Protein AF-A0A967SRP6-F1 (afdb_monomer_lite)

Secondary structure (DSSP, 8-state):
---EE--HHHIIIIIHHHHHH-TTHHHHTTEEEEETTEEE-GGG--HHHHHTTSSEEEEPSSTT-TTTT-EE----SS---EE--S-GGGGGSS----SSS-EE-SSHHHHHHHHHHHH-SS-PPPHHHHHHSSS------SSPPP------SEEE-TTS-EEE---TT--THHHHHHHHHHH---PPPP------

Radius of gyration: 23.23 Å; chains: 1; bounding box: 59×62×47 Å

Foldseek 3Di:
DDKAFDDLCCCQPPVVVVCVVPVCVCVVLQKFKDAPNDTDHPVCDDNVCSVVVRITIIHWDDLSHQQHQDWADDDDPPPETEGEGNPLVLVPDPDNPPDPRYHYDNPVLVVVQVCCVVFPPDPDDHSVRSSPDPGDDDDDGPDDDDDDDDDDQWDQDPVRDIDGHDPPPCPCVVVVVVCCVPPNDDDDDDDDDDDD

Sequence (196 aa):
NPYWNVPESIATEEILPVARQDPTFLRRNNYEVVRNGRTVGPGALSARAIASGEVRIRQKPGAGNALGHVKFLFPNQYDIYLHDTPADHLFTQKNRAFSHGCIRVERPDDLARTLLAALSDRDPASYEELRGNEGEQWIPFDHKIPVYILYFTAWVDEDGTLRFHPDIYDRDRSLEGERQEKLGPVEPRPVTGATS

Structure (mmCIF, N/CA/C/O backbone):
data_AF-A0A967SRP6-F1
#
_entry.id   AF-A0A967SRP6-F1
#
loop_
_atom_site.group_PDB
_atom_site.id
_atom_site.type_symbol
_atom_site.label_atom_id
_atom_site.label_alt_id
_atom_site.label_comp_id
_atom_site.label_asym_id
_atom_site.label_entity_id
_atom_site.label_seq_id
_atom_site.pdbx_PDB_ins_code
_atom_site.Cartn_x
_atom_site.Cartn_y
_atom_site.Cartn_z
_atom_site.occupancy
_atom_site.B_iso_or_equiv
_atom_site.auth_seq_id
_atom_site.auth_comp_id
_atom_site.auth_asym_id
_atom_site.auth_atom_id
_atom_site.pdbx_PDB_model_num
ATOM 1 N N . ASN A 1 1 ? 8.547 -5.561 6.894 1.00 93.44 1 ASN A N 1
ATOM 2 C CA . ASN A 1 1 ? 9.247 -5.190 5.644 1.00 93.44 1 ASN A CA 1
ATOM 3 C C . ASN A 1 1 ? 8.537 -5.765 4.405 1.00 93.44 1 ASN A C 1
ATOM 5 O O . ASN A 1 1 ? 9.018 -6.743 3.845 1.00 93.44 1 ASN A O 1
ATOM 9 N N . PRO A 1 2 ? 7.372 -5.234 3.980 1.00 94.75 2 PRO A N 1
ATOM 10 C CA . PRO A 1 2 ? 6.549 -5.852 2.936 1.00 94.75 2 PRO A CA 1
ATOM 11 C C . PRO A 1 2 ? 7.093 -5.678 1.513 1.00 94.75 2 PRO A C 1
ATOM 13 O O . PRO A 1 2 ? 7.695 -4.659 1.171 1.00 94.75 2 PRO A O 1
ATOM 16 N N . TYR A 1 3 ? 6.779 -6.633 0.636 1.00 94.75 3 TYR A N 1
ATOM 17 C CA . TYR A 1 3 ? 6.735 -6.338 -0.796 1.00 94.75 3 TYR A CA 1
ATOM 18 C C . TYR A 1 3 ? 5.492 -5.502 -1.099 1.00 94.75 3 TYR A C 1
ATOM 20 O O . TYR A 1 3 ? 4.399 -5.792 -0.591 1.00 94.75 3 TYR A O 1
ATOM 28 N N . TRP A 1 4 ? 5.646 -4.521 -1.988 1.00 94.12 4 TRP A N 1
ATOM 29 C CA . TRP A 1 4 ? 4.515 -3.833 -2.598 1.00 94.12 4 TRP A CA 1
ATOM 30 C C . TRP A 1 4 ? 4.239 -4.427 -3.971 1.00 94.12 4 TRP A C 1
ATOM 32 O O . TRP A 1 4 ? 5.041 -4.266 -4.885 1.00 94.12 4 TRP A O 1
ATOM 42 N N . ASN A 1 5 ? 3.121 -5.131 -4.129 1.00 92.56 5 ASN A N 1
ATOM 43 C CA . ASN A 1 5 ? 2.645 -5.514 -5.454 1.00 92.56 5 ASN A CA 1
ATOM 44 C C . ASN A 1 5 ? 1.888 -4.316 -6.022 1.00 92.56 5 ASN A C 1
ATOM 46 O O . ASN A 1 5 ? 0.874 -3.921 -5.454 1.00 9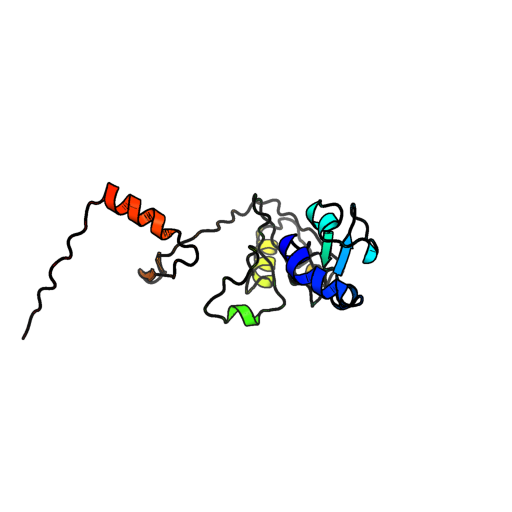2.56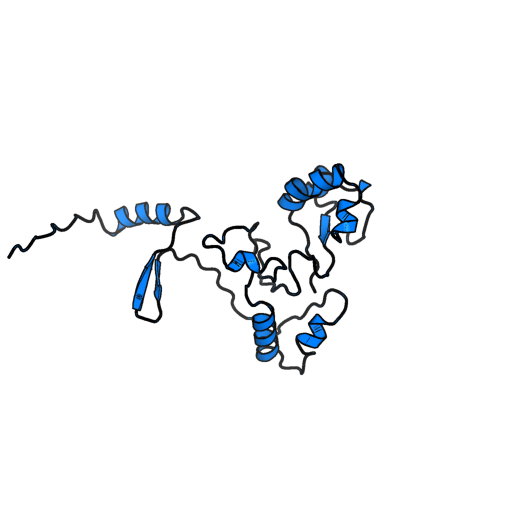 5 ASN A O 1
ATOM 50 N N . VAL A 1 6 ? 2.424 -3.709 -7.079 1.00 92.31 6 VAL A N 1
ATOM 51 C CA . VAL A 1 6 ? 1.879 -2.462 -7.616 1.00 92.31 6 VAL A CA 1
ATOM 52 C C . VAL A 1 6 ? 0.532 -2.765 -8.287 1.00 92.31 6 VAL A C 1
ATOM 54 O O . VAL A 1 6 ? 0.504 -3.642 -9.157 1.00 92.31 6 VAL A O 1
ATOM 57 N N . PRO A 1 7 ? -0.560 -2.069 -7.909 1.00 89.88 7 PRO A N 1
ATOM 58 C CA . PRO A 1 7 ? -1.845 -2.158 -8.596 1.00 89.88 7 PRO A CA 1
ATOM 59 C C . PRO A 1 7 ? -1.712 -1.923 -10.100 1.00 89.88 7 PRO A C 1
ATOM 61 O O . PRO A 1 7 ? -0.863 -1.142 -10.532 1.00 89.88 7 PRO A O 1
ATOM 64 N N . GLU A 1 8 ? -2.572 -2.568 -10.889 1.00 90.19 8 GLU A N 1
ATOM 65 C CA . GLU A 1 8 ? -2.548 -2.471 -12.352 1.00 90.19 8 GLU A CA 1
ATOM 66 C C . GLU A 1 8 ? -2.534 -1.018 -12.832 1.00 90.19 8 GLU A C 1
ATOM 68 O O . GLU A 1 8 ? -1.632 -0.653 -13.583 1.00 90.19 8 GLU A O 1
ATOM 73 N N . SER A 1 9 ? -3.461 -0.188 -12.340 1.00 88.75 9 SER A N 1
ATOM 74 C CA . SER A 1 9 ? -3.594 1.218 -12.740 1.00 88.75 9 SER A CA 1
ATOM 75 C C . SER A 1 9 ? -2.298 2.001 -12.533 1.00 88.75 9 SER A C 1
ATOM 77 O O . SER A 1 9 ? -1.783 2.595 -13.474 1.00 88.75 9 SER A O 1
ATOM 79 N N . ILE A 1 10 ? -1.691 1.914 -11.346 1.00 91.06 10 ILE A N 1
ATOM 80 C CA . ILE A 1 10 ? -0.406 2.567 -11.042 1.00 91.06 10 ILE A CA 1
ATOM 81 C C . ILE A 1 10 ? 0.707 2.010 -11.939 1.00 91.06 10 ILE A C 1
ATOM 83 O O . ILE A 1 10 ? 1.537 2.752 -12.474 1.00 91.06 10 ILE A O 1
ATOM 87 N N . ALA A 1 11 ? 0.740 0.690 -12.134 1.00 93.62 11 ALA A N 1
ATOM 88 C CA . ALA A 1 11 ? 1.742 0.057 -12.977 1.00 93.62 11 ALA A CA 1
ATOM 89 C C . ALA A 1 11 ? 1.648 0.547 -14.433 1.00 93.62 11 ALA A C 1
ATOM 91 O O . ALA A 1 11 ? 2.688 0.781 -15.054 1.00 93.62 11 ALA A O 1
ATOM 92 N N . THR A 1 12 ? 0.440 0.725 -14.973 1.00 92.75 12 THR A N 1
ATOM 93 C CA . THR A 1 12 ? 0.205 1.146 -16.362 1.00 92.75 12 THR A CA 1
ATOM 94 C C . THR A 1 12 ? 0.278 2.654 -16.577 1.00 92.75 12 THR A C 1
ATOM 96 O O . THR A 1 12 ? 0.796 3.075 -17.612 1.00 92.75 12 THR A O 1
ATOM 99 N N . GLU A 1 13 ? -0.225 3.453 -15.638 1.00 92.12 13 GLU A N 1
ATOM 100 C CA . GLU A 1 13 ? -0.413 4.903 -15.792 1.00 92.12 13 GLU A CA 1
ATOM 101 C C . GLU A 1 13 ? 0.771 5.711 -15.255 1.00 92.12 13 GLU A C 1
ATOM 103 O O . GLU A 1 13 ? 1.108 6.748 -15.821 1.00 92.12 13 GLU A O 1
ATOM 108 N N . GLU A 1 14 ? 1.456 5.216 -14.221 1.00 92.94 14 GLU A N 1
ATOM 109 C CA . GLU A 1 14 ? 2.549 5.948 -13.572 1.00 92.94 14 GLU A CA 1
ATOM 110 C C . GLU A 1 14 ? 3.915 5.310 -13.836 1.00 92.94 14 GLU A C 1
ATOM 112 O O . GLU A 1 14 ? 4.853 5.982 -14.268 1.00 92.94 14 GLU A O 1
ATOM 117 N N . ILE A 1 15 ? 4.056 3.999 -13.613 1.00 95.12 15 ILE A N 1
ATOM 118 C CA . ILE A 1 15 ? 5.375 3.348 -13.653 1.00 95.12 15 ILE A CA 1
ATOM 119 C C . ILE A 1 15 ? 5.819 3.025 -15.080 1.00 95.12 15 ILE A C 1
ATOM 121 O O . ILE A 1 15 ? 6.953 3.331 -15.461 1.00 95.12 15 ILE A O 1
ATOM 125 N N . LEU A 1 16 ? 4.963 2.381 -15.878 1.00 95.62 16 LEU A N 1
ATOM 126 C CA . LEU A 1 16 ? 5.307 1.944 -17.232 1.00 95.62 16 LEU A CA 1
ATOM 127 C C . LEU A 1 16 ? 5.763 3.101 -18.145 1.00 95.62 16 LEU A C 1
ATOM 129 O O . LEU A 1 16 ? 6.764 2.915 -18.847 1.00 95.62 16 LEU A O 1
ATOM 133 N N . PRO A 1 17 ? 5.109 4.282 -18.164 1.00 95.88 17 PRO A N 1
ATOM 134 C CA . PRO A 1 17 ? 5.552 5.395 -19.001 1.00 95.88 17 PRO A CA 1
ATOM 135 C C . PRO A 1 17 ? 6.959 5.877 -18.638 1.00 95.88 17 PRO A C 1
ATOM 137 O O . PRO A 1 17 ? 7.778 6.090 -19.532 1.00 95.88 17 PRO A O 1
ATOM 140 N N . VAL A 1 18 ? 7.271 5.971 -17.342 1.00 96.00 18 VAL A N 1
ATOM 141 C CA . VAL A 1 18 ? 8.592 6.407 -16.862 1.00 96.00 18 VAL A CA 1
ATOM 142 C C . VAL A 1 18 ? 9.654 5.343 -17.142 1.00 96.00 18 VAL A C 1
ATOM 144 O O . VAL A 1 18 ? 10.728 5.662 -17.646 1.00 96.00 18 VAL A O 1
ATOM 147 N N . ALA A 1 19 ? 9.347 4.066 -16.904 1.00 94.38 19 ALA A N 1
ATOM 148 C CA . ALA A 1 19 ? 10.266 2.956 -17.165 1.00 94.38 19 ALA A CA 1
ATOM 149 C C . ALA A 1 19 ? 10.623 2.798 -18.656 1.00 94.38 19 ALA A C 1
ATOM 151 O O . ALA A 1 19 ? 11.704 2.305 -18.980 1.00 94.38 19 ALA A O 1
ATOM 152 N N . ARG A 1 20 ? 9.739 3.223 -19.571 1.00 92.75 20 ARG A N 1
ATOM 153 C CA . ARG A 1 20 ? 10.022 3.268 -21.018 1.00 92.75 20 ARG A CA 1
ATOM 154 C C . ARG A 1 20 ? 11.001 4.375 -21.399 1.00 92.75 20 ARG A C 1
ATOM 156 O O . ARG A 1 20 ? 11.742 4.206 -22.361 1.00 92.75 20 ARG A O 1
ATOM 163 N N . GLN A 1 21 ? 10.981 5.492 -20.676 1.00 94.31 21 GLN A N 1
ATOM 164 C CA . GLN A 1 21 ? 11.864 6.633 -20.925 1.00 94.31 21 GLN A CA 1
ATOM 165 C C . GLN A 1 21 ? 13.233 6.446 -20.258 1.00 94.31 21 GLN A C 1
ATOM 167 O O . GLN A 1 21 ? 14.255 6.782 -20.850 1.00 94.31 21 GLN A O 1
ATOM 172 N N . ASP A 1 22 ? 13.261 5.873 -19.051 1.00 94.69 22 ASP A N 1
ATOM 173 C CA . ASP A 1 22 ? 14.476 5.588 -18.284 1.00 94.69 22 ASP A CA 1
ATOM 174 C C . ASP A 1 22 ? 14.551 4.090 -17.922 1.00 94.69 22 ASP A C 1
ATOM 176 O O . ASP A 1 22 ? 13.965 3.658 -16.922 1.00 94.69 22 ASP A O 1
ATOM 180 N N . PRO A 1 23 ? 15.339 3.285 -18.664 1.00 88.50 23 PRO A N 1
ATOM 181 C CA . PRO A 1 23 ? 15.530 1.861 -18.377 1.00 88.50 23 PRO A CA 1
ATOM 182 C C . PRO A 1 23 ? 16.137 1.569 -16.996 1.00 88.50 23 PRO A C 1
ATOM 184 O O . PRO A 1 23 ? 16.095 0.431 -16.521 1.00 88.50 23 PRO A O 1
ATOM 187 N N . THR A 1 24 ? 16.731 2.568 -16.335 1.00 94.38 24 THR A N 1
ATOM 188 C CA . THR A 1 24 ? 17.299 2.427 -14.989 1.00 94.38 24 THR A CA 1
ATOM 189 C C . THR A 1 24 ? 16.287 2.693 -13.879 1.00 94.38 24 THR A C 1
ATOM 191 O O . THR A 1 24 ? 16.556 2.321 -12.733 1.00 94.38 24 THR A O 1
ATOM 194 N N . PHE A 1 25 ? 15.120 3.268 -14.200 1.00 95.81 25 PHE A N 1
ATOM 195 C CA . PHE A 1 25 ? 14.100 3.687 -13.237 1.00 95.81 25 PHE A CA 1
ATOM 196 C C . PHE A 1 25 ? 13.695 2.560 -12.284 1.00 95.81 25 PHE A C 1
ATOM 198 O O . PHE A 1 25 ? 13.717 2.750 -11.068 1.00 95.81 25 PHE A O 1
ATOM 205 N N . LEU A 1 26 ? 13.373 1.377 -12.822 1.00 96.31 26 LEU A N 1
ATOM 206 C CA . LEU A 1 26 ? 12.938 0.240 -12.008 1.00 96.31 26 LEU A CA 1
ATOM 207 C C . LEU A 1 26 ? 14.021 -0.163 -11.005 1.00 96.31 26 LEU A C 1
ATOM 209 O O . LEU A 1 26 ? 13.750 -0.282 -9.815 1.00 96.31 26 LEU A O 1
ATOM 213 N N . ARG A 1 27 ? 15.272 -0.281 -11.465 1.00 95.25 27 ARG A N 1
ATOM 214 C CA . ARG A 1 27 ? 16.409 -0.642 -10.610 1.00 95.25 27 ARG A CA 1
ATOM 215 C C . ARG A 1 27 ? 16.659 0.413 -9.532 1.00 95.25 27 ARG A C 1
ATOM 217 O O . ARG A 1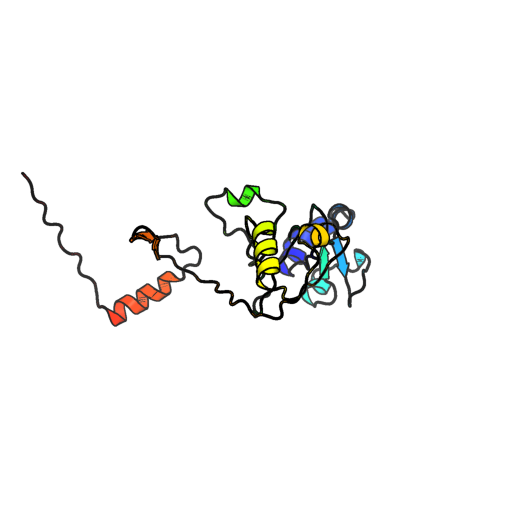 27 ? 16.818 0.052 -8.371 1.00 95.25 27 ARG A O 1
ATOM 224 N N . ARG A 1 28 ? 16.681 1.699 -9.903 1.00 95.44 28 ARG A N 1
ATOM 225 C CA . ARG A 1 28 ? 16.932 2.821 -8.980 1.00 95.44 28 ARG A CA 1
ATOM 226 C C . ARG A 1 28 ? 15.870 2.918 -7.882 1.00 95.44 28 ARG A C 1
ATOM 228 O O . ARG A 1 28 ? 16.204 3.280 -6.764 1.00 95.44 28 ARG A O 1
ATOM 235 N N . ASN A 1 29 ? 14.626 2.555 -8.191 1.00 95.31 29 ASN A N 1
ATOM 236 C CA . ASN A 1 29 ? 13.500 2.585 -7.252 1.00 95.31 29 ASN A CA 1
ATOM 237 C C . ASN A 1 29 ? 13.164 1.210 -6.647 1.00 95.31 29 ASN A C 1
ATOM 239 O O . ASN A 1 29 ? 12.115 1.041 -6.025 1.00 95.31 29 ASN A O 1
ATOM 243 N N . ASN A 1 30 ? 14.065 0.232 -6.795 1.00 95.94 30 ASN A N 1
ATOM 244 C CA . ASN A 1 30 ? 13.957 -1.091 -6.181 1.00 95.94 30 ASN A CA 1
ATOM 245 C C . ASN A 1 30 ? 12.741 -1.924 -6.647 1.00 95.94 30 ASN A C 1
ATOM 247 O O . ASN A 1 30 ? 12.225 -2.757 -5.896 1.00 95.94 30 ASN A O 1
ATOM 251 N N . TYR A 1 31 ? 12.289 -1.711 -7.885 1.00 97.31 31 TYR A N 1
ATOM 252 C CA . TYR A 1 31 ? 11.237 -2.488 -8.536 1.00 97.31 31 TYR A CA 1
ATOM 253 C C . TYR A 1 31 ? 11.786 -3.706 -9.283 1.00 97.31 31 TYR A C 1
ATOM 255 O O . TYR A 1 31 ? 12.865 -3.675 -9.879 1.00 97.31 31 TYR A O 1
ATOM 263 N N . GLU A 1 32 ? 10.977 -4.759 -9.323 1.00 96.69 32 GLU A N 1
ATOM 264 C CA . GLU A 1 32 ? 11.184 -5.966 -10.115 1.00 96.69 32 GLU A CA 1
ATOM 265 C C . GLU A 1 32 ? 9.957 -6.251 -10.983 1.00 96.69 32 GLU A C 1
ATOM 267 O O . GLU A 1 32 ? 8.819 -6.032 -10.561 1.00 96.69 32 GLU A O 1
ATOM 272 N N . VAL A 1 33 ? 10.192 -6.797 -12.177 1.00 97.06 33 VAL A N 1
ATOM 273 C CA . VAL A 1 33 ? 9.133 -7.371 -13.012 1.00 97.06 33 VAL A CA 1
ATOM 274 C C . VAL A 1 33 ? 9.054 -8.857 -12.702 1.00 97.06 33 VAL A C 1
ATOM 276 O O . VAL A 1 33 ? 10.069 -9.550 -12.725 1.00 97.06 33 VAL A O 1
ATOM 279 N N . VAL A 1 34 ? 7.860 -9.352 -12.401 1.00 97.00 34 VAL A N 1
ATOM 280 C CA . VAL A 1 34 ? 7.636 -10.735 -11.983 1.00 97.00 34 VAL A CA 1
ATOM 281 C C . VAL A 1 34 ? 6.646 -11.406 -12.923 1.00 97.00 34 VAL A C 1
ATOM 283 O O . VAL A 1 34 ? 5.580 -10.857 -13.189 1.00 97.00 34 VAL A O 1
ATOM 286 N N . ARG A 1 35 ? 6.980 -12.616 -13.373 1.00 96.62 35 ARG A N 1
ATOM 287 C CA . ARG A 1 35 ? 6.112 -13.523 -14.136 1.00 96.62 35 ARG A CA 1
ATOM 288 C C . ARG A 1 35 ? 6.084 -14.866 -13.417 1.00 96.62 35 ARG A C 1
ATOM 290 O O . ARG A 1 35 ? 7.143 -15.437 -13.162 1.00 96.62 35 ARG A O 1
ATOM 297 N N . ASN A 1 36 ? 4.900 -15.373 -13.073 1.00 92.44 36 ASN A N 1
ATOM 298 C CA . ASN A 1 36 ? 4.735 -16.663 -12.380 1.00 92.44 36 ASN A CA 1
ATOM 299 C C . ASN A 1 36 ? 5.647 -16.813 -11.140 1.00 92.44 36 ASN A C 1
ATOM 301 O O . ASN A 1 36 ? 6.299 -17.836 -10.942 1.00 92.44 36 ASN A O 1
ATOM 305 N N . GLY A 1 37 ? 5.762 -15.745 -10.343 1.00 90.00 37 GLY A N 1
ATOM 306 C CA . GLY A 1 37 ? 6.592 -15.708 -9.132 1.00 90.00 37 GLY A CA 1
ATOM 307 C C . GLY A 1 37 ? 8.102 -15.549 -9.360 1.00 90.00 37 GLY A C 1
ATOM 308 O O . GLY A 1 37 ? 8.837 -15.411 -8.386 1.00 90.00 37 GLY A O 1
ATOM 309 N N . ARG A 1 38 ? 8.579 -15.518 -10.611 1.00 95.00 38 ARG A N 1
ATOM 310 C CA . ARG A 1 38 ? 10.000 -15.352 -10.949 1.00 95.00 38 ARG A CA 1
ATOM 311 C C . ARG A 1 38 ? 10.288 -13.958 -11.483 1.00 95.00 38 ARG A C 1
ATOM 313 O O . ARG A 1 38 ? 9.525 -13.437 -12.295 1.00 95.00 38 ARG A O 1
ATOM 320 N N . THR A 1 39 ? 11.410 -13.383 -11.062 1.00 95.75 39 THR A N 1
ATOM 321 C CA . THR A 1 39 ? 11.897 -12.115 -11.609 1.00 95.75 39 THR A CA 1
ATOM 322 C C . THR A 1 39 ? 12.300 -12.302 -13.070 1.00 95.75 39 THR A C 1
ATOM 324 O O . THR A 1 39 ? 13.038 -13.226 -13.411 1.00 95.75 39 THR A O 1
ATOM 327 N N . VAL A 1 40 ? 11.806 -11.422 -13.935 1.00 95.38 40 VAL A N 1
ATOM 328 C CA . VAL A 1 40 ? 12.121 -11.365 -15.365 1.00 95.38 40 VAL A CA 1
ATOM 329 C C . VAL A 1 40 ? 12.705 -10.000 -15.719 1.00 95.38 40 VAL A C 1
ATOM 331 O O . VAL A 1 40 ? 12.592 -9.034 -14.963 1.00 95.38 40 VAL A O 1
ATOM 334 N N . GLY A 1 41 ? 13.361 -9.916 -16.876 1.00 91.56 41 GLY A N 1
ATOM 335 C CA . GLY A 1 41 ? 13.941 -8.663 -17.347 1.00 91.56 41 GLY A CA 1
ATOM 336 C C . GLY A 1 41 ? 12.875 -7.599 -1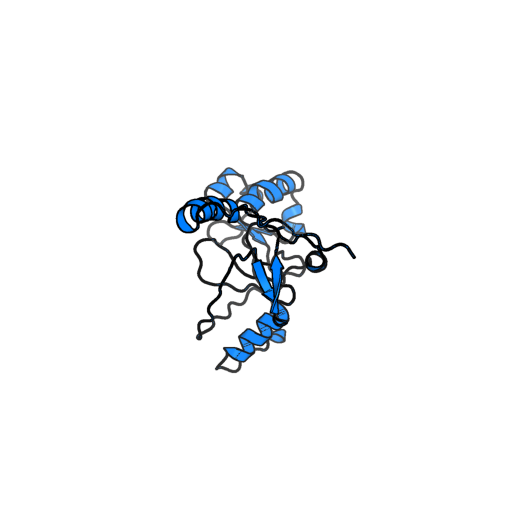7.667 1.00 91.56 41 GLY A C 1
ATOM 337 O O . GLY A 1 41 ? 11.763 -7.955 -18.069 1.00 91.56 41 GLY A O 1
ATOM 338 N N . PRO A 1 42 ? 13.216 -6.297 -17.594 1.00 88.31 42 PRO A N 1
ATOM 339 C CA . PRO A 1 42 ? 12.299 -5.202 -17.926 1.00 88.31 42 PRO A CA 1
ATOM 340 C C . PRO A 1 42 ? 11.698 -5.277 -19.336 1.00 88.31 42 PRO A C 1
ATOM 342 O O . PRO A 1 42 ? 10.603 -4.776 -19.554 1.00 88.31 42 PRO A O 1
ATOM 345 N N . GLY A 1 43 ? 12.369 -5.941 -20.286 1.00 89.75 43 GLY A N 1
ATOM 346 C CA . GLY A 1 43 ? 11.854 -6.143 -21.647 1.00 89.75 43 GLY A CA 1
ATOM 347 C C . GLY A 1 43 ? 10.568 -6.978 -21.729 1.00 89.75 43 GLY A C 1
ATOM 348 O O . GLY A 1 43 ? 9.891 -6.941 -22.750 1.00 89.75 43 GLY A O 1
ATOM 349 N N . ALA A 1 44 ? 10.198 -7.700 -20.666 1.00 90.88 44 ALA A N 1
ATOM 350 C CA . ALA A 1 44 ? 8.906 -8.383 -20.574 1.00 90.88 44 ALA A CA 1
ATOM 351 C C . ALA A 1 44 ? 7.733 -7.424 -20.282 1.00 90.88 44 ALA A C 1
ATOM 353 O O . ALA A 1 44 ? 6.572 -7.822 -20.376 1.00 90.88 44 ALA A O 1
ATOM 354 N N . LEU A 1 45 ? 8.019 -6.175 -19.899 1.00 92.81 45 LEU A N 1
ATOM 355 C CA . LEU A 1 45 ? 7.017 -5.219 -19.452 1.00 92.81 45 LEU A CA 1
ATOM 356 C C . LEU A 1 45 ? 6.284 -4.576 -20.640 1.00 92.81 45 LEU A C 1
ATOM 358 O O . LEU A 1 45 ? 6.872 -3.883 -21.469 1.00 92.81 45 LEU A O 1
ATOM 362 N N . SER A 1 46 ? 4.966 -4.750 -20.695 1.00 95.00 46 SER A N 1
ATOM 363 C CA . SER A 1 46 ? 4.087 -4.038 -21.627 1.00 95.00 46 SER A CA 1
ATOM 364 C C . SER A 1 46 ? 2.716 -3.819 -20.995 1.00 95.00 46 SER A C 1
ATOM 366 O O . SER A 1 46 ? 2.315 -4.595 -20.134 1.00 95.00 46 SER A O 1
ATOM 368 N N . ALA A 1 47 ? 1.975 -2.801 -21.449 1.00 94.31 47 ALA A N 1
ATOM 369 C CA . ALA A 1 47 ? 0.620 -2.536 -20.955 1.00 94.31 47 ALA A CA 1
ATOM 370 C C . ALA A 1 47 ? -0.287 -3.772 -21.088 1.00 94.31 47 ALA A C 1
ATOM 372 O O . ALA A 1 47 ? -0.984 -4.130 -20.150 1.00 94.31 47 ALA A O 1
ATOM 373 N N . ARG A 1 48 ? -0.192 -4.490 -22.218 1.00 96.25 48 ARG A N 1
ATOM 374 C CA . ARG A 1 48 ? -0.932 -5.738 -22.451 1.00 96.25 48 ARG A CA 1
ATOM 375 C C . ARG A 1 48 ? -0.543 -6.844 -21.468 1.00 96.25 48 ARG A C 1
ATOM 377 O O . ARG A 1 48 ? -1.417 -7.521 -20.941 1.00 96.25 48 ARG A O 1
ATOM 384 N N . ALA A 1 49 ? 0.754 -7.038 -21.234 1.00 96.31 49 ALA A N 1
ATOM 385 C CA . ALA A 1 49 ? 1.229 -8.076 -20.323 1.00 96.31 49 ALA A CA 1
ATOM 386 C C . ALA A 1 49 ? 0.809 -7.785 -18.871 1.00 96.31 49 ALA A C 1
ATOM 388 O O . ALA A 1 49 ? 0.452 -8.717 -18.157 1.00 96.31 49 ALA A O 1
ATOM 389 N N . ILE A 1 50 ? 0.794 -6.509 -18.462 1.00 95.38 50 ILE A N 1
ATOM 390 C CA . ILE A 1 50 ? 0.294 -6.085 -17.145 1.00 95.38 50 ILE A CA 1
ATOM 391 C C . ILE A 1 50 ? -1.218 -6.332 -17.046 1.00 95.38 50 ILE A C 1
ATOM 393 O O . ILE A 1 50 ? -1.646 -7.053 -16.152 1.00 95.38 50 ILE A O 1
ATOM 397 N N . ALA A 1 51 ? -2.006 -5.826 -18.001 1.00 93.38 51 ALA A N 1
ATOM 398 C CA . ALA A 1 51 ? -3.470 -5.938 -17.988 1.00 93.38 51 ALA A CA 1
ATOM 399 C C . ALA A 1 51 ? -3.982 -7.388 -18.066 1.00 93.38 51 ALA A C 1
ATOM 401 O O . ALA A 1 51 ? -5.056 -7.718 -17.581 1.00 93.38 51 ALA A O 1
ATOM 402 N N . SER A 1 52 ? -3.207 -8.288 -18.678 1.00 95.00 52 SER A N 1
ATOM 403 C CA . SER A 1 52 ? -3.529 -9.724 -18.708 1.00 95.00 52 SER A CA 1
ATOM 404 C C . SER A 1 52 ? -3.122 -10.490 -17.442 1.00 95.00 52 SER A C 1
ATOM 406 O O . SER A 1 52 ? -3.402 -11.683 -17.343 1.00 95.00 52 SER A O 1
ATOM 408 N N . GLY A 1 53 ? -2.413 -9.851 -16.505 1.00 93.12 53 GLY A N 1
ATOM 409 C CA . GLY A 1 53 ? -1.835 -10.498 -15.323 1.00 93.12 53 GLY A CA 1
ATOM 410 C C . GLY A 1 53 ? -0.612 -11.382 -15.605 1.00 93.12 53 GLY A C 1
ATOM 411 O O . GLY A 1 53 ? -0.080 -12.003 -14.684 1.00 93.12 53 GLY A O 1
ATOM 412 N N . GLU A 1 54 ? -0.131 -11.445 -16.852 1.00 96.12 54 GLU A N 1
ATOM 413 C CA . GLU A 1 54 ? 1.043 -12.236 -17.241 1.00 96.12 54 GLU A CA 1
ATOM 414 C C . GLU A 1 54 ? 2.314 -11.756 -16.526 1.00 96.12 54 GLU A C 1
ATOM 416 O O . GLU A 1 54 ? 3.164 -12.555 -16.120 1.00 96.12 54 GLU A O 1
ATOM 421 N N . VAL A 1 55 ? 2.451 -10.439 -16.372 1.00 96.81 55 VAL A N 1
ATOM 422 C CA . VAL A 1 55 ? 3.542 -9.818 -15.621 1.00 96.81 55 VAL A CA 1
ATOM 423 C C . VAL A 1 55 ? 2.986 -8.820 -14.623 1.00 96.81 55 VAL A C 1
ATOM 425 O O . VAL A 1 55 ? 1.977 -8.168 -14.866 1.00 96.81 55 VAL A O 1
ATOM 428 N N . ARG A 1 56 ? 3.694 -8.643 -13.514 1.00 95.75 56 ARG A N 1
ATOM 429 C CA . ARG A 1 56 ? 3.389 -7.615 -12.518 1.00 95.75 56 ARG A CA 1
ATOM 430 C C . ARG A 1 56 ? 4.653 -6.913 -12.065 1.00 95.75 56 ARG A C 1
ATOM 432 O O . ARG A 1 56 ? 5.731 -7.510 -12.053 1.00 95.75 56 ARG A O 1
ATOM 439 N N . ILE A 1 57 ? 4.510 -5.662 -11.653 1.00 96.62 57 ILE A N 1
ATOM 440 C CA . ILE A 1 57 ? 5.583 -4.908 -11.010 1.00 96.62 57 ILE A CA 1
ATOM 441 C C . ILE A 1 57 ? 5.445 -5.103 -9.501 1.00 96.62 57 ILE A C 1
ATOM 443 O O . ILE A 1 57 ? 4.346 -5.002 -8.952 1.00 96.62 57 ILE A O 1
ATOM 447 N N . ARG A 1 58 ? 6.550 -5.390 -8.813 1.00 95.69 58 ARG A N 1
ATOM 448 C CA . ARG A 1 58 ? 6.600 -5.309 -7.349 1.00 95.69 58 ARG A CA 1
ATOM 449 C C . ARG A 1 58 ? 7.774 -4.465 -6.891 1.00 95.69 58 ARG A C 1
ATOM 451 O O . ARG A 1 58 ? 8.850 -4.554 -7.477 1.00 95.69 58 ARG A O 1
ATOM 458 N N . GLN A 1 59 ? 7.592 -3.691 -5.834 1.00 96.19 59 GLN A N 1
ATOM 459 C CA . GLN A 1 59 ? 8.687 -3.044 -5.127 1.00 96.19 59 GLN A CA 1
ATOM 460 C C . GLN A 1 59 ? 9.195 -3.967 -4.025 1.00 96.19 59 GLN A C 1
ATOM 462 O O . GLN A 1 59 ? 8.405 -4.539 -3.264 1.00 96.19 59 GLN A O 1
ATOM 467 N N . LYS A 1 60 ? 10.514 -4.124 -3.942 1.00 95.88 60 LYS A N 1
ATOM 468 C CA . LYS A 1 60 ? 11.148 -4.885 -2.865 1.00 95.88 60 LYS A CA 1
ATOM 469 C C . LYS A 1 60 ? 11.104 -4.106 -1.543 1.00 95.88 60 LYS A C 1
ATOM 471 O O . LYS A 1 60 ? 11.028 -2.872 -1.568 1.00 95.88 60 LYS A O 1
ATOM 476 N N . PRO A 1 61 ? 11.201 -4.792 -0.393 1.00 95.19 61 PRO A N 1
ATOM 477 C CA . PRO A 1 61 ? 11.378 -4.123 0.891 1.00 95.19 61 PRO A CA 1
ATOM 478 C C . PRO A 1 61 ? 12.594 -3.182 0.892 1.00 95.19 61 PRO A C 1
ATOM 480 O O . PRO A 1 61 ? 13.608 -3.462 0.246 1.00 95.19 61 PRO A O 1
ATOM 483 N N . GLY A 1 62 ? 12.485 -2.059 1.603 1.00 91.62 62 GLY A N 1
ATOM 484 C CA . GLY A 1 62 ? 13.546 -1.058 1.746 1.00 91.62 62 GLY A CA 1
ATOM 485 C C . GLY A 1 62 ? 12.996 0.317 2.131 1.00 91.62 62 GLY A C 1
ATOM 486 O O . GLY A 1 62 ? 11.790 0.530 2.087 1.00 91.62 62 GLY A O 1
ATOM 487 N N . ALA A 1 63 ? 13.877 1.263 2.469 1.00 88.31 63 ALA A N 1
ATOM 488 C CA . ALA A 1 63 ? 13.489 2.591 2.968 1.00 88.31 63 ALA A CA 1
ATOM 489 C C . ALA A 1 63 ? 12.612 3.409 1.996 1.00 88.31 63 ALA A C 1
ATOM 491 O O . ALA A 1 63 ? 11.811 4.228 2.423 1.00 88.31 63 ALA A O 1
ATOM 492 N N . GLY A 1 64 ? 12.749 3.184 0.685 1.00 90.06 64 GLY A N 1
ATOM 493 C CA . GLY A 1 64 ? 11.926 3.834 -0.342 1.00 90.06 64 GLY A CA 1
ATOM 494 C C . GLY A 1 64 ? 10.649 3.073 -0.715 1.00 90.06 64 GLY A C 1
ATOM 495 O O . GLY A 1 64 ? 10.042 3.393 -1.737 1.00 90.06 64 GLY A O 1
ATOM 496 N N . ASN A 1 65 ? 10.281 2.023 0.024 1.00 93.50 65 ASN A N 1
ATOM 497 C CA . ASN A 1 65 ? 9.102 1.218 -0.284 1.00 93.50 65 ASN A CA 1
ATOM 498 C C . ASN A 1 65 ? 7.820 2.018 -0.022 1.00 93.50 65 ASN A C 1
ATOM 500 O O . ASN A 1 65 ? 7.660 2.578 1.058 1.00 93.50 65 ASN A O 1
ATOM 504 N N . ALA A 1 66 ? 6.888 2.051 -0.975 1.00 91.75 66 ALA A N 1
ATOM 505 C CA . ALA A 1 66 ? 5.652 2.829 -0.848 1.00 91.75 66 ALA A CA 1
ATOM 506 C C . ALA A 1 66 ? 4.713 2.353 0.280 1.00 91.75 66 ALA A C 1
ATOM 508 O O . ALA A 1 66 ? 3.830 3.104 0.692 1.00 91.75 66 ALA A O 1
ATOM 509 N N . LEU A 1 67 ? 4.897 1.123 0.771 1.00 92.50 67 LEU A N 1
ATOM 510 C CA . LEU A 1 67 ? 4.187 0.561 1.924 1.00 92.50 67 LEU A CA 1
ATOM 511 C C . LEU A 1 67 ? 4.958 0.707 3.243 1.00 92.50 67 LEU A C 1
ATOM 513 O O . LEU A 1 67 ? 4.555 0.113 4.242 1.00 92.50 67 LEU A O 1
ATOM 517 N N . GLY A 1 68 ? 6.087 1.421 3.239 1.00 93.12 68 GLY A N 1
ATOM 518 C CA . GLY A 1 68 ? 6.956 1.557 4.401 1.00 93.12 68 GLY A CA 1
ATOM 519 C C . GLY A 1 68 ? 7.439 0.204 4.936 1.00 93.12 68 GLY A C 1
ATOM 520 O O . GLY A 1 68 ? 7.785 -0.709 4.176 1.00 93.12 68 GLY A O 1
ATOM 521 N N . HIS A 1 69 ? 7.478 0.069 6.258 1.00 92.88 69 HIS A N 1
ATOM 522 C CA . HIS A 1 69 ? 8.007 -1.101 6.955 1.00 92.88 69 HIS A CA 1
ATOM 523 C C . HIS A 1 69 ? 6.950 -2.136 7.341 1.00 92.88 69 HIS A C 1
ATOM 525 O O . HIS A 1 69 ? 7.305 -3.298 7.562 1.00 92.88 69 HIS A O 1
ATOM 531 N N . VAL A 1 70 ? 5.664 -1.787 7.366 1.00 94.56 70 VAL A N 1
ATOM 532 C CA . VAL A 1 70 ? 4.594 -2.696 7.801 1.00 94.56 70 VAL A CA 1
ATOM 533 C C . VAL A 1 70 ? 3.307 -2.487 7.001 1.00 94.56 70 VAL A C 1
ATOM 535 O O . VAL A 1 70 ? 2.937 -1.370 6.651 1.00 94.56 70 VAL A O 1
ATOM 538 N N . LYS A 1 71 ? 2.611 -3.592 6.715 1.00 94.50 71 LYS A N 1
ATOM 539 C CA . LYS A 1 71 ? 1.248 -3.604 6.169 1.00 94.50 71 LYS A CA 1
ATOM 540 C C . LYS A 1 71 ? 0.377 -4.525 7.019 1.00 94.50 71 LYS A C 1
ATOM 542 O O . LYS A 1 71 ? 0.834 -5.594 7.420 1.00 94.50 71 LYS A O 1
ATOM 547 N N . PHE A 1 72 ? -0.868 -4.134 7.248 1.00 94.00 72 PHE A N 1
ATOM 548 C CA . PHE A 1 72 ? -1.871 -4.906 7.970 1.00 94.00 72 PHE A CA 1
ATOM 549 C C . PHE A 1 72 ? -2.920 -5.381 6.976 1.00 94.00 72 PHE A C 1
ATOM 551 O O . PHE A 1 72 ? -3.678 -4.594 6.401 1.00 94.00 72 PHE A O 1
ATOM 558 N N . LEU A 1 73 ? -2.921 -6.690 6.757 1.00 92.12 73 LEU A N 1
ATOM 559 C CA . LEU A 1 73 ? -3.847 -7.352 5.857 1.00 92.12 73 LEU A CA 1
ATOM 560 C C . LEU A 1 73 ? -5.091 -7.766 6.635 1.00 92.12 73 LEU A C 1
ATOM 562 O O . LEU A 1 73 ? -4.995 -8.318 7.729 1.00 92.12 73 LEU A O 1
ATOM 566 N N . PHE A 1 74 ? -6.253 -7.533 6.041 1.00 91.44 74 PHE A N 1
ATOM 567 C CA . PHE A 1 74 ? -7.532 -7.994 6.563 1.00 91.44 74 PHE A CA 1
ATOM 568 C C . PHE A 1 74 ? -8.397 -8.504 5.405 1.00 91.44 74 PHE A C 1
ATOM 570 O O . PHE A 1 74 ? -8.273 -7.997 4.287 1.00 91.44 74 PHE A O 1
ATOM 577 N N . PRO A 1 75 ? -9.267 -9.504 5.630 1.00 87.81 75 PRO A N 1
ATOM 578 C CA . PRO A 1 75 ? -10.117 -10.041 4.574 1.00 87.81 75 PRO A CA 1
ATOM 579 C C . PRO A 1 75 ? -11.020 -8.956 3.983 1.00 87.81 75 PRO A C 1
ATOM 581 O O . PRO A 1 75 ? -11.786 -8.320 4.704 1.00 87.81 75 PRO A O 1
ATOM 584 N N . ASN A 1 76 ? -10.941 -8.748 2.673 1.00 86.25 76 ASN A N 1
ATOM 585 C CA . ASN A 1 76 ? -11.847 -7.884 1.926 1.00 86.25 76 ASN A CA 1
ATOM 586 C C . ASN A 1 76 ? -11.820 -8.251 0.434 1.00 86.25 76 ASN A C 1
ATOM 588 O O . ASN A 1 76 ? -10.927 -8.960 -0.019 1.00 86.25 76 ASN A O 1
ATOM 592 N N . GLN A 1 77 ? -12.813 -7.776 -0.315 1.00 79.81 77 GLN A N 1
ATOM 593 C CA . GLN A 1 77 ? -12.959 -8.034 -1.755 1.00 79.81 77 GLN A CA 1
ATOM 594 C C . GLN A 1 77 ? -12.296 -6.965 -2.644 1.00 79.81 77 GLN A C 1
ATOM 596 O O . GLN A 1 77 ? -12.442 -7.015 -3.859 1.00 79.81 77 GLN A O 1
ATOM 601 N N . TYR A 1 78 ? -11.632 -5.971 -2.047 1.00 76.44 78 TYR A N 1
ATOM 602 C CA . TYR A 1 78 ? -11.222 -4.734 -2.718 1.00 76.44 78 TYR A CA 1
ATOM 603 C C . TYR A 1 78 ? -9.697 -4.535 -2.761 1.00 76.44 78 TYR A C 1
ATOM 605 O O . TYR A 1 78 ? -9.246 -3.437 -3.070 1.00 76.44 78 TYR A O 1
ATOM 613 N N . ASP A 1 79 ? -8.902 -5.560 -2.428 1.00 74.50 79 ASP A N 1
ATOM 614 C CA . ASP A 1 79 ? -7.436 -5.478 -2.294 1.00 74.50 79 ASP A CA 1
ATOM 615 C C . ASP A 1 79 ? -6.955 -4.303 -1.409 1.00 74.50 79 ASP A C 1
ATOM 617 O O . ASP A 1 79 ? -5.838 -3.804 -1.547 1.00 74.50 79 ASP A O 1
ATOM 621 N N . ILE A 1 80 ? -7.795 -3.866 -0.461 1.00 84.62 80 ILE A N 1
ATOM 622 C CA . ILE A 1 80 ? -7.493 -2.772 0.469 1.00 84.62 80 ILE A CA 1
ATOM 623 C C . ILE A 1 80 ? -6.710 -3.328 1.656 1.00 84.62 80 ILE A C 1
ATOM 625 O O . ILE A 1 80 ? -7.003 -4.401 2.180 1.00 84.62 80 ILE A O 1
ATOM 629 N N . TYR A 1 81 ? -5.731 -2.569 2.128 1.00 89.94 81 TYR A N 1
ATOM 630 C CA . TYR A 1 81 ? -5.008 -2.859 3.359 1.00 89.94 81 TYR A CA 1
ATOM 631 C C . TYR A 1 81 ? -4.591 -1.564 4.053 1.00 89.94 81 TYR A C 1
ATOM 633 O O . TYR A 1 81 ? -4.571 -0.485 3.447 1.00 89.94 81 TYR A O 1
ATOM 641 N N . LEU A 1 82 ? -4.261 -1.682 5.338 1.00 93.75 82 LEU A N 1
ATOM 642 C CA . LEU A 1 82 ? -3.649 -0.600 6.103 1.00 93.75 82 LEU A CA 1
ATOM 643 C C . LEU A 1 82 ? -2.131 -0.710 5.962 1.00 93.75 82 LEU A C 1
ATOM 645 O O . LEU A 1 82 ? -1.606 -1.824 5.952 1.00 93.75 82 LEU A O 1
ATOM 649 N N . HIS A 1 83 ? -1.404 0.395 5.856 1.00 94.31 83 HIS A N 1
ATOM 650 C CA . HIS A 1 83 ? 0.053 0.328 5.726 1.00 94.31 83 HIS A CA 1
ATOM 651 C C . HIS A 1 83 ? 0.780 1.585 6.204 1.00 94.31 83 HIS A C 1
ATOM 653 O O . HIS A 1 83 ? 0.189 2.656 6.339 1.00 94.31 83 HIS A O 1
ATOM 659 N N . ASP A 1 84 ? 2.077 1.419 6.441 1.00 93.19 84 ASP A N 1
ATOM 660 C CA . ASP A 1 84 ? 3.054 2.486 6.650 1.00 93.19 84 ASP A CA 1
ATOM 661 C C . ASP A 1 84 ? 3.361 3.237 5.338 1.00 93.19 84 ASP A C 1
ATOM 663 O O . ASP A 1 84 ? 3.008 2.797 4.243 1.00 93.19 84 ASP A O 1
ATOM 667 N N . THR A 1 85 ? 4.005 4.392 5.407 1.00 88.12 85 THR A N 1
ATOM 668 C CA . THR A 1 85 ? 4.390 5.196 4.250 1.00 88.12 85 THR A CA 1
ATOM 669 C C . THR A 1 85 ? 5.687 5.949 4.548 1.00 88.12 85 THR A C 1
ATOM 671 O O . THR A 1 85 ? 5.808 6.546 5.603 1.00 88.12 85 THR A O 1
ATOM 674 N N . PRO A 1 86 ? 6.641 6.049 3.609 1.00 83.62 86 PRO A N 1
ATOM 675 C CA . PRO A 1 86 ? 7.808 6.919 3.787 1.00 83.62 86 PRO A CA 1
ATOM 676 C C . PRO A 1 86 ? 7.451 8.417 3.683 1.00 83.62 86 PRO A C 1
ATOM 678 O O . PRO A 1 86 ? 8.303 9.288 3.843 1.00 83.62 86 PRO A O 1
ATOM 681 N N . ALA A 1 87 ? 6.198 8.737 3.347 1.00 80.19 87 ALA A N 1
ATOM 682 C CA . ALA A 1 87 ? 5.701 10.089 3.121 1.00 80.19 87 ALA A CA 1
ATOM 683 C C . ALA A 1 87 ? 4.899 10.634 4.320 1.00 80.19 87 ALA A C 1
ATOM 685 O O . ALA A 1 87 ? 3.771 11.098 4.145 1.00 80.19 87 ALA A O 1
ATOM 686 N N . ASP A 1 88 ? 5.480 10.609 5.522 1.00 74.00 88 ASP A N 1
ATOM 687 C CA . ASP A 1 88 ? 4.826 11.042 6.775 1.00 74.00 88 ASP A CA 1
ATOM 688 C C . ASP A 1 88 ? 4.282 12.476 6.722 1.00 74.00 88 ASP A C 1
ATOM 690 O O . ASP A 1 88 ? 3.229 12.792 7.273 1.00 74.00 88 ASP A O 1
ATOM 694 N N . HIS A 1 89 ? 4.956 13.357 5.978 1.00 72.81 89 HIS A N 1
ATOM 695 C CA . HIS A 1 89 ? 4.534 14.747 5.801 1.00 72.81 89 HIS A CA 1
ATOM 696 C C . HIS A 1 89 ? 3.105 14.888 5.235 1.00 72.81 89 HIS A C 1
ATOM 698 O O . HIS A 1 89 ? 2.466 15.920 5.454 1.00 72.81 89 HIS A O 1
ATOM 704 N N . LEU A 1 90 ? 2.571 13.870 4.547 1.00 74.12 90 LEU A N 1
ATOM 705 C CA . LEU A 1 90 ? 1.216 13.893 3.987 1.00 74.12 90 LEU A CA 1
ATOM 706 C C . LEU A 1 90 ? 0.117 13.857 5.063 1.00 74.12 90 LEU A C 1
ATOM 708 O O . LEU A 1 90 ? -0.994 14.316 4.796 1.00 74.12 90 LEU A O 1
ATOM 712 N N . PHE A 1 91 ? 0.404 13.396 6.286 1.00 75.31 91 PHE A N 1
ATOM 713 C CA . PHE A 1 91 ? -0.584 13.394 7.376 1.00 75.31 91 PHE A CA 1
ATOM 714 C C . PHE A 1 91 ? -0.931 14.801 7.877 1.00 75.31 91 PHE A C 1
ATOM 716 O O . PHE A 1 91 ? -2.039 15.031 8.369 1.00 75.31 91 PHE A O 1
ATOM 723 N N . THR A 1 92 ? -0.046 15.775 7.642 1.00 68.12 92 THR A N 1
ATOM 724 C CA . THR A 1 92 ? -0.274 17.185 7.993 1.00 68.12 92 THR A CA 1
ATOM 725 C C . THR A 1 92 ? -1.238 17.906 7.038 1.00 68.12 92 THR A C 1
ATOM 727 O O . THR A 1 92 ? -1.660 19.032 7.314 1.00 68.12 92 THR A O 1
ATOM 730 N N . GLN A 1 93 ? -1.624 17.280 5.919 1.00 65.56 93 GLN A N 1
ATOM 731 C CA . GLN A 1 93 ? -2.524 17.889 4.939 1.00 65.56 93 GLN A CA 1
ATOM 732 C C . GLN A 1 93 ? -3.992 17.834 5.390 1.00 65.56 93 GLN A C 1
ATOM 734 O O . GLN A 1 93 ? -4.456 16.847 5.958 1.00 65.56 93 GLN A O 1
ATOM 739 N N . LYS A 1 94 ? -4.746 18.911 5.111 1.00 56.81 94 LYS A N 1
ATOM 740 C CA . LYS A 1 94 ? -6.181 19.019 5.449 1.00 56.81 94 LYS A CA 1
ATOM 741 C C . LYS A 1 94 ? -7.060 18.071 4.628 1.00 56.81 94 LYS A C 1
ATOM 743 O O . LYS A 1 94 ? -8.057 17.577 5.140 1.00 56.81 94 LYS A O 1
ATOM 748 N N . ASN A 1 95 ? -6.698 17.831 3.369 1.00 60.06 95 ASN A N 1
ATOM 749 C CA . ASN A 1 95 ? -7.297 16.790 2.541 1.00 60.06 95 ASN A CA 1
ATOM 750 C C . ASN A 1 95 ? -6.330 15.604 2.512 1.00 60.06 95 ASN A C 1
ATOM 752 O O . ASN A 1 95 ? -5.139 15.805 2.309 1.00 60.06 95 ASN A O 1
ATOM 756 N N . ARG A 1 96 ? -6.821 14.389 2.757 1.00 65.94 96 ARG A N 1
ATOM 757 C CA . ARG A 1 96 ? -5.989 13.174 2.842 1.00 65.94 96 ARG A CA 1
ATOM 758 C C . ARG A 1 96 ? -6.454 12.061 1.904 1.00 65.94 96 ARG A C 1
ATOM 760 O O . ARG A 1 96 ? -5.917 10.958 1.956 1.00 65.94 96 ARG A O 1
ATOM 767 N N . ALA A 1 97 ? -7.398 12.350 1.007 1.00 62.44 97 ALA A N 1
ATOM 768 C CA . ALA A 1 97 ? -7.914 11.414 0.007 1.00 62.44 97 ALA A CA 1
ATOM 769 C C . ALA A 1 97 ? -6.955 11.238 -1.196 1.00 62.44 97 ALA A C 1
ATOM 771 O O . ALA A 1 97 ? -7.355 11.353 -2.348 1.00 62.44 97 ALA A O 1
ATOM 772 N N . PHE A 1 98 ? -5.668 10.987 -0.932 1.00 56.56 98 PHE A N 1
ATOM 773 C CA . PHE A 1 98 ? -4.602 10.889 -1.943 1.00 56.56 98 PHE A CA 1
ATOM 774 C C . PHE A 1 98 ? -4.090 9.456 -2.126 1.00 56.56 98 PHE A C 1
ATOM 776 O O . PHE A 1 98 ? -2.878 9.216 -2.189 1.00 56.56 98 PHE A O 1
ATOM 783 N N . SER A 1 99 ? -4.977 8.464 -2.130 1.00 60.50 99 SER A N 1
ATOM 784 C CA . SER A 1 99 ? -4.565 7.075 -2.320 1.00 60.50 99 SER A CA 1
ATOM 785 C C . SER A 1 99 ? -5.346 6.396 -3.429 1.00 60.50 99 SER A C 1
ATOM 787 O O . SER A 1 99 ? -6.515 6.673 -3.671 1.00 60.50 99 SER A O 1
ATOM 789 N N . HIS A 1 100 ? -4.686 5.429 -4.057 1.00 63.53 100 HIS A N 1
ATOM 790 C CA . HIS A 1 100 ? -5.284 4.473 -4.982 1.00 63.53 100 HIS A CA 1
ATOM 791 C C . HIS A 1 100 ? -6.139 3.415 -4.248 1.00 63.53 100 HIS A C 1
ATOM 793 O O . HIS A 1 100 ? -6.186 2.263 -4.661 1.00 63.53 100 HIS A O 1
ATOM 799 N N . GLY A 1 101 ? -6.761 3.777 -3.117 1.00 65.56 101 GLY A N 1
ATOM 800 C CA . GLY A 1 101 ? -7.670 2.922 -2.343 1.00 65.56 101 GLY A CA 1
ATOM 801 C C . GLY A 1 101 ? -7.099 2.297 -1.063 1.00 65.56 101 GLY A C 1
ATOM 802 O O . GLY A 1 101 ? -7.873 1.869 -0.215 1.00 65.56 101 GLY A O 1
ATOM 803 N N . CYS A 1 102 ? -5.777 2.277 -0.857 1.00 80.38 102 CYS A N 1
ATOM 804 C CA . CYS A 1 102 ? -5.179 1.784 0.396 1.00 80.38 102 CYS A CA 1
ATOM 805 C C . CYS A 1 102 ? -5.174 2.851 1.506 1.00 80.38 102 CYS A C 1
ATOM 807 O O . CYS A 1 102 ? -5.154 4.054 1.221 1.00 80.38 102 CYS A O 1
ATOM 809 N N . ILE A 1 103 ? -5.176 2.419 2.772 1.00 87.75 103 ILE A N 1
ATOM 810 C CA . ILE A 1 103 ? -5.282 3.309 3.938 1.00 87.75 103 ILE A CA 1
ATOM 811 C C . ILE A 1 103 ? -3.911 3.434 4.609 1.00 87.75 103 ILE A C 1
ATOM 813 O O . ILE A 1 103 ? -3.391 2.476 5.177 1.00 87.75 103 ILE A O 1
ATOM 817 N N . ARG A 1 104 ? -3.321 4.631 4.566 1.00 91.06 104 ARG A N 1
ATOM 818 C CA . ARG A 1 104 ? -2.065 4.920 5.271 1.00 91.06 104 ARG A CA 1
ATOM 819 C C . ARG A 1 104 ? -2.342 5.161 6.756 1.00 91.06 104 ARG A C 1
ATOM 821 O O . ARG A 1 104 ? -3.281 5.882 7.090 1.00 91.06 104 ARG A O 1
ATOM 828 N N . VAL A 1 105 ? -1.520 4.590 7.629 1.00 92.00 105 VAL A N 1
ATOM 829 C CA . VAL A 1 105 ? -1.598 4.756 9.088 1.00 92.00 105 VAL A CA 1
ATOM 830 C C . VAL A 1 105 ? -0.472 5.686 9.533 1.00 92.00 105 VAL A C 1
ATOM 832 O O . VAL A 1 105 ? 0.669 5.449 9.167 1.00 92.00 105 VAL A O 1
ATOM 835 N N . GLU A 1 106 ? -0.787 6.732 10.303 1.00 90.62 106 GLU A N 1
ATOM 836 C CA . GLU A 1 106 ? 0.196 7.740 10.755 1.00 90.62 106 GLU A CA 1
ATOM 837 C C . GLU A 1 106 ? 1.194 7.189 11.776 1.00 90.62 106 GLU A C 1
ATOM 839 O O . GLU A 1 106 ? 2.362 7.558 11.779 1.00 90.62 106 GLU A O 1
ATOM 844 N N . ARG A 1 107 ? 0.738 6.274 12.637 1.00 92.56 107 ARG A N 1
ATOM 845 C CA . ARG A 1 107 ? 1.561 5.613 13.658 1.00 92.56 107 ARG A CA 1
ATOM 846 C C . ARG A 1 107 ? 1.553 4.092 13.464 1.00 92.56 107 ARG A C 1
ATOM 848 O O . ARG A 1 107 ? 1.017 3.363 14.302 1.00 92.56 107 ARG A O 1
ATOM 855 N N . PRO A 1 108 ? 2.080 3.592 12.334 1.00 94.12 108 PRO A N 1
ATOM 856 C CA . PRO A 1 108 ? 1.970 2.184 11.975 1.00 94.12 108 PRO A CA 1
ATOM 857 C C . PRO A 1 108 ? 2.830 1.302 12.887 1.00 94.12 108 PRO A C 1
ATOM 859 O O . PRO A 1 108 ? 2.410 0.205 13.239 1.00 94.12 108 PRO A O 1
ATOM 862 N N . ASP A 1 109 ? 3.986 1.797 13.334 1.00 93.00 109 ASP A N 1
ATOM 863 C CA . ASP A 1 109 ? 4.859 1.098 14.283 1.00 93.00 109 ASP A CA 1
ATOM 864 C C . ASP A 1 109 ? 4.164 0.856 15.628 1.00 93.00 109 ASP A C 1
ATOM 866 O O . ASP A 1 109 ? 4.236 -0.239 16.182 1.00 93.00 109 ASP A O 1
ATOM 870 N N . ASP A 1 110 ? 3.455 1.863 16.145 1.00 93.88 110 ASP A N 1
ATOM 871 C CA . ASP A 1 110 ? 2.728 1.744 17.409 1.00 93.88 110 ASP A CA 1
ATOM 872 C C . ASP A 1 110 ? 1.564 0.767 17.286 1.00 93.88 110 ASP A C 1
ATOM 874 O O . ASP A 1 110 ? 1.397 -0.095 18.148 1.00 93.88 110 ASP A O 1
ATOM 878 N N . LEU A 1 111 ? 0.816 0.828 16.178 1.00 93.75 111 LEU A N 1
ATOM 879 C CA . LEU A 1 111 ? -0.221 -0.158 15.893 1.00 93.75 111 LEU A CA 1
ATOM 880 C C . LEU A 1 111 ? 0.370 -1.573 15.826 1.00 93.75 111 LEU A C 1
ATOM 882 O O . LEU A 1 111 ? -0.167 -2.484 16.450 1.00 93.75 111 LEU A O 1
ATOM 886 N N . ALA A 1 112 ? 1.495 -1.768 15.132 1.00 92.69 112 ALA A N 1
ATOM 887 C CA . ALA A 1 112 ? 2.160 -3.066 15.050 1.00 92.69 112 ALA A CA 1
ATOM 888 C C . ALA A 1 112 ? 2.587 -3.587 16.430 1.00 92.69 112 ALA A C 1
ATOM 890 O O . ALA A 1 112 ? 2.305 -4.742 16.751 1.00 92.69 112 ALA A O 1
ATOM 891 N N . ARG A 1 113 ? 3.188 -2.736 17.273 1.00 91.81 113 ARG A N 1
ATOM 892 C CA . ARG A 1 113 ? 3.535 -3.077 18.664 1.00 91.81 113 ARG A CA 1
ATOM 893 C C . ARG A 1 113 ? 2.305 -3.486 19.467 1.00 91.81 113 ARG A C 1
ATOM 895 O O . ARG A 1 113 ? 2.339 -4.515 20.135 1.00 91.81 113 ARG A O 1
ATOM 902 N N . THR A 1 114 ? 1.223 -2.709 19.397 1.00 90.88 114 THR A N 1
ATOM 903 C CA . THR A 1 114 ? -0.019 -2.996 20.129 1.00 90.88 114 THR A CA 1
ATOM 904 C C . THR A 1 114 ? -0.631 -4.323 19.693 1.00 90.88 114 THR A C 1
ATOM 906 O O . THR A 1 114 ? -1.002 -5.124 20.547 1.00 90.88 114 THR A O 1
ATOM 909 N N . LEU A 1 115 ? -0.701 -4.588 18.387 1.00 89.81 115 LEU A N 1
ATOM 910 C CA . LEU A 1 115 ? -1.240 -5.843 17.861 1.00 89.81 115 LEU A CA 1
ATOM 911 C C . LEU A 1 115 ? -0.378 -7.044 18.263 1.00 89.81 115 LEU A C 1
ATOM 913 O O . LEU A 1 115 ? -0.912 -8.046 18.730 1.00 89.81 115 LEU A O 1
ATOM 917 N N . LEU A 1 116 ? 0.948 -6.939 18.144 1.00 88.25 116 LEU A N 1
ATOM 918 C CA . LEU A 1 116 ? 1.863 -8.005 18.556 1.00 88.25 116 LEU A CA 1
ATOM 919 C C . LEU A 1 116 ? 1.749 -8.299 20.057 1.00 88.25 116 LEU A C 1
ATOM 921 O O . LEU A 1 116 ? 1.677 -9.466 20.431 1.00 88.25 116 LEU A O 1
ATOM 925 N N . ALA A 1 117 ? 1.671 -7.264 20.897 1.00 83.94 117 ALA A N 1
ATOM 926 C CA . ALA A 1 117 ? 1.527 -7.415 22.344 1.00 83.94 117 ALA A CA 1
ATOM 927 C C . ALA A 1 117 ? 0.172 -8.015 22.757 1.00 83.94 117 ALA A C 1
ATOM 929 O O . ALA A 1 117 ? 0.106 -8.763 23.726 1.00 83.94 117 ALA A O 1
ATOM 930 N N . ALA A 1 118 ? -0.907 -7.688 22.039 1.00 79.31 118 ALA A N 1
ATOM 931 C CA . ALA A 1 118 ? -2.257 -8.135 22.379 1.00 79.31 118 ALA A CA 1
ATOM 932 C C . ALA A 1 118 ? -2.592 -9.553 21.888 1.00 79.31 118 ALA A C 1
ATOM 934 O O . ALA A 1 118 ? -3.531 -10.156 22.402 1.00 79.31 118 ALA A O 1
ATOM 935 N N . LEU A 1 119 ? -1.888 -10.064 20.872 1.00 72.12 119 LEU A N 1
ATOM 936 C CA . LEU A 1 119 ? -2.306 -11.268 20.134 1.00 72.12 119 LEU A CA 1
ATOM 937 C C . LEU A 1 119 ? -1.279 -12.395 20.152 1.00 72.12 119 LEU A C 1
ATOM 939 O O . LEU A 1 119 ? -1.557 -13.475 19.631 1.00 72.12 119 LEU A O 1
ATOM 943 N N . SER A 1 120 ? -0.096 -12.153 20.707 1.00 63.47 120 SER A N 1
ATOM 944 C CA . SER A 1 120 ? 0.942 -13.172 20.765 1.00 63.47 120 SER A CA 1
ATOM 945 C C . SER A 1 120 ? 0.879 -13.896 22.104 1.00 63.47 120 SER A C 1
ATOM 947 O O . SER A 1 120 ? 1.539 -13.520 23.065 1.00 63.47 120 SER A O 1
ATOM 949 N N . ASP A 1 121 ? 0.098 -14.978 22.145 1.00 63.59 121 ASP A N 1
ATOM 950 C CA . ASP A 1 121 ? 0.102 -15.944 23.259 1.00 63.59 121 ASP A CA 1
ATOM 951 C C . ASP A 1 121 ? 1.452 -16.686 23.378 1.00 63.59 121 ASP A C 1
ATOM 953 O O . ASP A 1 121 ? 1.741 -17.360 24.367 1.00 63.59 121 ASP A O 1
ATOM 957 N N . ARG A 1 122 ? 2.287 -16.585 22.338 1.00 55.91 122 ARG A N 1
ATOM 958 C CA . ARG A 1 122 ? 3.655 -17.098 22.260 1.00 55.91 122 ARG A CA 1
ATOM 959 C C . ARG A 1 122 ? 4.585 -15.906 22.287 1.00 55.91 122 ARG A C 1
ATOM 961 O O . ARG A 1 122 ? 4.366 -15.046 21.454 1.00 55.91 122 ARG A O 1
ATOM 968 N N . ASP A 1 123 ? 5.593 -15.901 23.154 1.00 59.12 123 ASP A N 1
ATOM 969 C CA . ASP A 1 123 ? 6.709 -14.939 23.189 1.00 59.12 123 ASP A CA 1
ATOM 970 C C . ASP A 1 123 ? 7.271 -14.683 21.771 1.00 59.12 123 ASP A C 1
ATOM 972 O O . ASP A 1 123 ? 8.084 -15.475 21.280 1.00 59.12 123 ASP A O 1
ATOM 976 N N . PRO A 1 124 ? 6.764 -13.677 21.032 1.00 65.94 124 PRO A N 1
ATOM 977 C CA . PRO A 1 124 ? 7.161 -13.461 19.654 1.00 65.94 124 PRO A CA 1
ATOM 978 C C . PRO A 1 124 ? 8.420 -12.587 19.657 1.00 65.94 124 PRO A C 1
ATOM 980 O O . PRO A 1 124 ? 8.630 -11.781 20.565 1.00 65.94 124 PRO A O 1
ATOM 983 N N . ALA A 1 125 ? 9.223 -12.674 18.597 1.00 74.12 125 ALA A N 1
ATOM 984 C CA . ALA A 1 125 ? 10.223 -11.647 18.323 1.00 74.12 125 ALA A CA 1
ATOM 985 C C . ALA A 1 125 ? 9.588 -10.250 18.468 1.00 74.12 125 ALA A C 1
ATOM 987 O O . ALA A 1 125 ? 8.461 -10.022 18.004 1.00 74.12 125 ALA A O 1
ATOM 988 N N . SER A 1 126 ? 10.286 -9.321 19.127 1.00 86.31 126 SER A N 1
ATOM 989 C CA . SER A 1 126 ? 9.761 -7.967 19.319 1.00 86.31 126 SER A CA 1
ATOM 990 C C . SER A 1 126 ? 9.535 -7.281 17.969 1.00 86.31 126 SER A C 1
ATOM 992 O O . SER A 1 126 ? 10.123 -7.656 16.950 1.00 86.31 126 SER A O 1
ATOM 994 N N . TYR A 1 127 ? 8.707 -6.232 17.943 1.00 89.50 127 TYR A N 1
ATOM 995 C CA . TYR A 1 127 ? 8.528 -5.450 16.717 1.00 89.50 127 TYR A CA 1
ATOM 996 C C . TYR A 1 127 ? 9.871 -4.944 16.164 1.00 89.50 127 TYR A C 1
ATOM 998 O O . TYR A 1 127 ? 10.085 -4.947 14.953 1.00 89.50 127 TYR A O 1
ATOM 1006 N N . GLU A 1 128 ? 10.799 -4.562 17.042 1.00 90.94 128 GLU A N 1
ATOM 1007 C CA . GLU A 1 128 ? 12.127 -4.067 16.669 1.00 90.94 128 GLU A CA 1
ATOM 1008 C C . GLU A 1 128 ? 12.959 -5.149 15.985 1.00 90.94 128 GLU A C 1
ATOM 1010 O O . GLU A 1 128 ? 13.614 -4.875 14.979 1.00 90.94 128 GLU A O 1
ATOM 1015 N N . GLU A 1 129 ? 12.912 -6.373 16.506 1.00 90.44 129 GLU A N 1
ATOM 1016 C CA . GLU A 1 129 ? 13.607 -7.518 15.927 1.00 90.44 129 GLU A CA 1
ATOM 1017 C C . GLU A 1 129 ? 13.037 -7.854 14.544 1.00 90.44 129 GLU A C 1
ATOM 1019 O O . GLU A 1 129 ? 13.779 -7.937 13.564 1.00 90.44 129 GLU A O 1
ATOM 1024 N N . LEU A 1 130 ? 11.708 -7.946 14.430 1.00 90.50 130 LEU A N 1
ATOM 1025 C CA . LEU A 1 130 ? 11.022 -8.185 13.157 1.00 90.50 130 LEU A CA 1
ATOM 1026 C C . LEU A 1 130 ? 11.314 -7.085 12.128 1.00 90.50 130 LEU A C 1
ATOM 1028 O O . LEU A 1 130 ? 11.506 -7.357 10.942 1.00 90.50 130 LEU A O 1
ATOM 1032 N N . ARG A 1 131 ? 11.370 -5.826 12.567 1.00 89.69 131 ARG A N 1
ATOM 1033 C CA . ARG A 1 131 ? 11.703 -4.692 11.699 1.00 89.69 131 ARG A CA 1
ATOM 1034 C C . ARG A 1 131 ? 13.158 -4.732 11.237 1.00 89.69 131 ARG A C 1
ATOM 1036 O O . ARG A 1 131 ? 13.428 -4.335 10.102 1.00 89.69 131 ARG A O 1
ATOM 1043 N N . GLY A 1 132 ? 14.068 -5.190 12.096 1.00 90.31 132 GLY A N 1
ATOM 1044 C CA . GLY A 1 132 ? 15.499 -5.308 11.813 1.00 90.31 132 GLY A CA 1
ATOM 1045 C C . GLY A 1 132 ? 15.859 -6.445 10.855 1.00 90.31 132 GLY A C 1
ATOM 1046 O O . GLY A 1 132 ? 16.908 -6.384 10.215 1.00 90.31 132 GLY A O 1
ATOM 1047 N N . ASN A 1 133 ? 14.996 -7.454 10.715 1.00 89.50 133 ASN A N 1
ATOM 1048 C CA . ASN A 1 133 ? 15.227 -8.578 9.813 1.00 89.50 133 ASN A CA 1
ATOM 1049 C C . ASN A 1 133 ? 15.175 -8.178 8.333 1.00 89.50 133 ASN A C 1
ATOM 1051 O O . ASN A 1 133 ? 14.346 -7.375 7.889 1.00 89.50 133 ASN A O 1
ATOM 1055 N N . GLU A 1 134 ? 16.024 -8.822 7.534 1.00 86.38 134 GLU A N 1
ATOM 1056 C CA . GLU A 1 134 ? 15.972 -8.698 6.083 1.00 86.38 134 GLU A CA 1
ATOM 1057 C C . GLU A 1 134 ? 14.805 -9.503 5.493 1.00 86.38 134 GLU A C 1
ATOM 1059 O O . GLU A 1 134 ? 14.548 -10.648 5.862 1.00 86.38 134 GLU A O 1
ATOM 1064 N N . GLY A 1 135 ? 14.129 -8.915 4.505 1.00 86.31 135 GLY A N 1
ATOM 1065 C CA . GLY A 1 135 ? 13.061 -9.581 3.760 1.00 86.31 135 GLY A CA 1
ATOM 1066 C C . GLY A 1 135 ? 11.669 -9.474 4.389 1.00 86.31 135 GLY A C 1
ATOM 1067 O O . GLY A 1 135 ? 11.466 -8.911 5.461 1.00 86.31 135 GLY A O 1
ATOM 1068 N N . GLU A 1 136 ? 10.669 -9.964 3.653 1.00 92.81 136 GLU A N 1
ATOM 1069 C CA . GLU A 1 136 ? 9.272 -9.939 4.094 1.00 92.81 136 GLU A CA 1
ATOM 1070 C C . GLU A 1 136 ? 8.997 -11.081 5.075 1.00 92.81 136 GLU A C 1
ATOM 1072 O O . GLU A 1 136 ? 9.236 -12.246 4.765 1.00 92.81 136 GLU A O 1
ATOM 1077 N N . GLN A 1 137 ? 8.445 -10.735 6.238 1.00 92.00 137 GLN A N 1
ATOM 1078 C CA . GLN A 1 137 ? 7.966 -11.683 7.239 1.00 92.00 137 GLN A CA 1
ATOM 1079 C C . GLN A 1 137 ? 6.444 -11.595 7.335 1.00 92.00 137 GLN A C 1
ATOM 1081 O O . GLN A 1 137 ? 5.876 -10.501 7.345 1.00 92.00 137 GLN A O 1
ATOM 1086 N N . TRP A 1 138 ? 5.798 -12.756 7.403 1.00 91.38 138 TRP A N 1
ATOM 1087 C CA . TRP A 1 138 ? 4.354 -12.885 7.553 1.00 91.38 138 TRP A CA 1
ATOM 1088 C C . TRP A 1 138 ? 4.044 -13.347 8.970 1.00 91.38 138 TRP A C 1
ATOM 1090 O O . TRP A 1 138 ? 4.428 -14.450 9.352 1.00 91.38 138 TRP A O 1
ATOM 1100 N N . ILE A 1 139 ? 3.358 -12.495 9.732 1.00 89.19 139 ILE A N 1
ATOM 1101 C CA . ILE A 1 139 ? 2.974 -12.770 11.117 1.00 89.19 139 ILE A CA 1
ATOM 1102 C C . ILE A 1 139 ? 1.457 -12.981 11.155 1.00 89.19 139 ILE A C 1
ATOM 1104 O O . ILE A 1 139 ? 0.711 -12.001 11.086 1.00 89.19 139 ILE A O 1
ATOM 1108 N N . PRO A 1 140 ? 0.973 -14.235 11.170 1.00 87.19 140 PRO A N 1
ATOM 1109 C CA . PRO A 1 140 ? -0.447 -14.504 11.331 1.00 87.19 140 PRO A CA 1
ATOM 1110 C C . PRO A 1 140 ? -0.872 -14.250 12.780 1.00 87.19 140 PRO A C 1
ATOM 1112 O O . PRO A 1 140 ? -0.119 -14.527 13.711 1.00 87.19 140 PRO A O 1
ATOM 1115 N N . PHE A 1 141 ? -2.097 -13.763 12.963 1.00 83.38 141 PHE A N 1
ATOM 1116 C CA . PHE A 1 141 ? -2.731 -13.678 14.275 1.00 83.38 141 PHE A CA 1
ATOM 1117 C C . PHE A 1 141 ? -3.752 -14.804 14.422 1.00 83.38 141 PHE A C 1
ATOM 1119 O O . PHE A 1 141 ? -4.622 -14.967 13.563 1.00 83.38 141 PHE A O 1
ATOM 1126 N N . ASP A 1 142 ? -3.651 -15.560 15.515 1.00 80.25 142 ASP A N 1
ATOM 1127 C CA . ASP A 1 142 ? -4.609 -16.622 15.846 1.00 80.25 142 ASP A CA 1
ATOM 1128 C C . ASP A 1 142 ? -5.969 -16.024 16.243 1.00 80.25 142 ASP A C 1
ATOM 1130 O O . ASP A 1 142 ? -7.036 -16.538 15.891 1.00 80.25 142 ASP A O 1
ATOM 1134 N N . HIS A 1 143 ? -5.927 -14.876 16.921 1.00 82.94 143 HIS A N 1
ATOM 1135 C CA . HIS A 1 143 ? -7.101 -14.114 17.327 1.00 82.94 143 HIS A CA 1
ATOM 1136 C C . HIS A 1 143 ? -7.515 -13.127 16.236 1.00 82.94 143 HIS A C 1
ATOM 1138 O O . HIS A 1 143 ? -6.719 -12.326 15.741 1.00 82.94 143 HIS A O 1
ATOM 1144 N N . LYS A 1 144 ? -8.797 -13.161 15.863 1.00 85.50 144 LYS A N 1
ATOM 1145 C CA . LYS A 1 144 ? -9.352 -12.279 14.830 1.00 85.50 144 LYS A CA 1
ATOM 1146 C C . LYS A 1 144 ? -9.682 -10.911 15.413 1.00 85.50 144 LYS A C 1
ATOM 1148 O O . LYS A 1 144 ? -10.503 -10.810 16.320 1.00 85.50 144 LYS A O 1
ATOM 1153 N N . ILE A 1 145 ? -9.127 -9.862 14.814 1.00 87.44 145 ILE A N 1
ATOM 1154 C CA . ILE A 1 145 ? -9.491 -8.478 15.120 1.00 87.44 145 ILE A CA 1
ATOM 1155 C C . ILE A 1 145 ? -10.467 -7.971 14.060 1.00 87.44 145 ILE A C 1
ATOM 1157 O O . ILE A 1 145 ? -10.132 -7.990 12.872 1.00 87.44 145 ILE A O 1
ATOM 1161 N N . PRO A 1 146 ? -11.670 -7.519 14.450 1.00 90.62 146 PRO A N 1
ATOM 1162 C CA . PRO A 1 146 ? -12.594 -6.918 13.506 1.00 90.62 146 PRO A CA 1
ATOM 1163 C C . PRO A 1 146 ? -12.067 -5.554 13.040 1.00 90.62 146 PRO A C 1
ATOM 1165 O O . PRO A 1 146 ? -11.665 -4.720 13.848 1.00 90.62 146 PRO A O 1
ATOM 1168 N N . VAL A 1 147 ? -12.105 -5.321 11.728 1.00 91.00 147 VAL A N 1
ATOM 1169 C CA . VAL A 1 147 ? -11.746 -4.043 11.103 1.00 91.00 147 VAL A CA 1
ATOM 1170 C C . VAL A 1 147 ? -13.003 -3.455 10.471 1.00 91.00 147 VAL A C 1
ATOM 1172 O O . VAL A 1 147 ? -13.606 -4.080 9.599 1.00 91.00 147 VAL A O 1
ATOM 1175 N N . TYR A 1 148 ? -13.390 -2.254 10.900 1.00 90.50 148 TYR A N 1
ATOM 1176 C CA . TYR A 1 148 ? -14.530 -1.520 10.351 1.00 90.50 148 TYR A CA 1
ATOM 1177 C C . TYR A 1 148 ? -14.034 -0.279 9.611 1.00 90.50 148 TYR A C 1
ATOM 1179 O O . TYR A 1 148 ? -13.382 0.579 10.200 1.00 90.50 148 TYR A O 1
ATOM 1187 N N . ILE A 1 149 ? -14.362 -0.178 8.323 1.00 88.44 149 ILE A N 1
ATOM 1188 C CA . ILE A 1 149 ? -14.125 1.022 7.514 1.00 88.44 149 ILE A CA 1
ATOM 1189 C C . ILE A 1 149 ? -15.484 1.676 7.306 1.00 88.44 149 ILE A C 1
ATOM 1191 O O . ILE A 1 149 ? -16.306 1.187 6.530 1.00 88.44 149 ILE A O 1
ATOM 1195 N N . LEU A 1 150 ? -15.732 2.746 8.054 1.00 88.75 150 LEU A N 1
ATOM 1196 C CA . LEU A 1 150 ? -17.010 3.448 8.079 1.00 88.75 150 LEU A CA 1
ATOM 1197 C C . LEU A 1 150 ? -16.858 4.824 7.437 1.00 88.75 150 LEU A C 1
ATOM 1199 O O . LEU A 1 150 ? -15.792 5.436 7.494 1.00 88.75 150 LEU A O 1
ATOM 1203 N N . TYR A 1 151 ? -17.934 5.298 6.819 1.00 88.31 151 TYR A N 1
ATOM 1204 C CA . TYR A 1 151 ? -17.998 6.611 6.195 1.00 88.31 151 TYR A CA 1
ATOM 1205 C C . TYR A 1 151 ? -19.102 7.418 6.868 1.00 88.31 151 TYR A C 1
ATOM 1207 O O . TYR A 1 151 ? -20.281 7.147 6.654 1.00 88.31 151 TYR A O 1
ATOM 1215 N N . PHE A 1 152 ? -18.703 8.374 7.703 1.00 89.12 152 PHE A N 1
ATOM 1216 C CA . PHE A 1 152 ? -19.612 9.283 8.387 1.00 89.12 152 PHE A CA 1
ATOM 1217 C C . PHE A 1 152 ? -19.266 10.722 8.016 1.00 89.12 152 PHE A C 1
ATOM 1219 O O . PHE A 1 152 ? -18.140 11.172 8.224 1.00 89.12 152 PHE A O 1
ATOM 1226 N N . THR A 1 153 ? -20.246 11.445 7.484 1.00 90.12 153 THR A N 1
ATOM 1227 C CA . THR A 1 153 ? -20.172 12.888 7.206 1.00 90.12 153 THR A CA 1
ATOM 1228 C C . THR A 1 153 ? -20.705 13.726 8.367 1.00 90.12 153 THR A C 1
ATOM 1230 O O . THR A 1 153 ? -20.552 14.945 8.370 1.00 90.12 153 THR A O 1
ATOM 1233 N N . ALA A 1 154 ? -21.262 13.082 9.397 1.00 91.06 154 ALA A N 1
ATOM 1234 C CA . ALA A 1 154 ? -21.620 13.689 10.671 1.00 91.06 154 ALA A CA 1
ATOM 1235 C C . ALA A 1 154 ? -21.248 12.757 11.836 1.00 91.06 154 ALA A C 1
ATOM 1237 O O . ALA A 1 154 ? -21.534 11.560 11.785 1.00 91.06 154 ALA A O 1
ATOM 1238 N N . TRP A 1 155 ? -20.618 13.298 12.881 1.00 90.94 155 TRP A N 1
ATOM 1239 C CA . TRP A 1 155 ? -20.190 12.545 14.064 1.00 90.94 155 TRP A CA 1
ATOM 1240 C C . TRP A 1 155 ? -20.306 13.392 15.334 1.00 90.94 155 TRP A C 1
ATOM 1242 O O . TRP A 1 155 ? -20.187 14.615 15.278 1.00 90.94 155 TRP A O 1
ATOM 1252 N N . VAL A 1 156 ? -20.553 12.745 16.473 1.00 91.44 156 VAL A N 1
ATOM 1253 C CA . VAL A 1 156 ? -20.571 13.396 17.788 1.00 91.44 156 VAL A CA 1
ATOM 1254 C C . VAL A 1 156 ? -19.261 13.077 18.495 1.00 91.44 156 VAL A C 1
ATOM 1256 O O . VAL A 1 156 ? -18.973 11.913 18.771 1.00 91.44 156 VAL A O 1
ATOM 1259 N N . ASP A 1 157 ? -18.468 14.109 18.757 1.00 89.38 157 ASP A N 1
ATOM 1260 C CA . ASP A 1 157 ? -17.209 13.987 19.487 1.00 89.38 157 ASP A CA 1
ATOM 1261 C C . ASP A 1 157 ? -17.429 13.519 20.934 1.00 89.38 157 ASP A C 1
ATOM 1263 O O . ASP A 1 157 ? -18.535 13.568 21.473 1.00 89.38 157 ASP A O 1
ATOM 1267 N N . GLU A 1 158 ? -16.344 13.111 21.596 1.00 89.94 158 GLU A N 1
ATOM 1268 C CA . GLU A 1 158 ? -16.361 12.690 23.005 1.00 89.94 158 GLU A CA 1
ATOM 1269 C C . GLU A 1 158 ? -16.916 13.767 23.955 1.00 89.94 158 GLU A C 1
ATOM 1271 O O . GLU A 1 158 ? -17.491 13.438 24.990 1.00 89.94 158 GLU A O 1
ATOM 1276 N N . ASP A 1 159 ? -16.788 15.049 23.597 1.00 92.31 159 ASP A N 1
ATOM 1277 C CA . ASP A 1 159 ? -17.320 16.184 24.360 1.00 92.31 159 ASP A CA 1
ATOM 1278 C C . ASP A 1 159 ? -18.808 16.487 24.077 1.00 92.31 159 ASP A C 1
ATOM 1280 O O . ASP A 1 159 ? -19.372 17.423 24.646 1.00 92.31 159 ASP A O 1
ATOM 1284 N N . GLY A 1 160 ? -19.458 15.695 23.217 1.00 92.38 160 GLY A N 1
ATOM 1285 C CA . GLY A 1 160 ? -20.855 15.862 22.816 1.00 92.38 160 GLY A CA 1
ATOM 1286 C C . GLY A 1 160 ? -21.072 16.841 21.659 1.00 92.38 160 GLY A C 1
ATOM 1287 O O . GLY A 1 160 ? -22.217 17.056 21.251 1.00 92.38 160 GLY A O 1
ATOM 1288 N N . THR A 1 161 ? -20.014 17.431 21.102 1.00 93.19 161 THR A N 1
ATOM 1289 C CA . THR A 1 161 ? -20.124 18.368 19.981 1.00 93.19 161 THR A CA 1
ATOM 1290 C C . THR A 1 161 ? -20.440 17.629 18.685 1.00 93.19 161 THR A C 1
ATOM 1292 O O . THR A 1 161 ? -19.695 16.752 18.251 1.00 93.19 161 THR A O 1
ATOM 1295 N N . LEU A 1 162 ? -21.525 18.026 18.013 1.00 91.94 162 LEU A N 1
ATOM 1296 C CA . LEU A 1 162 ? -21.837 17.549 16.667 1.00 91.94 162 LEU A CA 1
ATOM 1297 C C . LEU A 1 162 ? -20.912 18.212 15.639 1.00 91.94 162 LEU A C 1
ATOM 1299 O O . LEU A 1 162 ? -20.885 19.440 15.514 1.00 91.94 162 LEU A O 1
ATOM 1303 N N . ARG A 1 163 ? -20.207 17.397 14.857 1.00 88.56 163 ARG A N 1
ATOM 1304 C CA . ARG A 1 163 ? -19.363 17.831 13.742 1.00 88.56 163 ARG A CA 1
ATOM 1305 C C . ARG A 1 163 ? -19.856 17.290 12.417 1.00 88.56 163 ARG A C 1
ATOM 1307 O O . ARG A 1 163 ? -20.338 16.165 12.336 1.00 88.56 163 ARG A O 1
ATOM 1314 N N . PHE A 1 164 ? -19.647 18.093 11.379 1.00 90.00 164 PHE A N 1
ATOM 1315 C CA . PHE A 1 164 ? -19.877 17.724 9.989 1.00 90.00 164 PHE A CA 1
ATOM 1316 C C . PHE A 1 164 ? -18.556 17.711 9.219 1.00 90.00 164 PHE A C 1
ATOM 1318 O O . PHE A 1 164 ? -17.693 18.569 9.427 1.00 90.00 164 PHE A O 1
ATOM 1325 N N . HIS A 1 165 ? -18.421 16.754 8.310 1.00 87.50 165 HIS A N 1
ATOM 1326 C CA . HIS A 1 165 ? -17.272 16.574 7.432 1.00 87.50 165 HIS A CA 1
ATOM 1327 C C . HIS A 1 165 ? -17.710 16.628 5.961 1.00 87.50 165 HIS A C 1
ATOM 1329 O O . HIS A 1 165 ? -18.837 16.246 5.653 1.00 87.50 165 HIS A O 1
ATOM 1335 N N . PRO A 1 166 ? -16.842 17.091 5.039 1.00 85.75 166 PRO A N 1
ATOM 1336 C CA . PRO A 1 166 ? -17.172 17.125 3.617 1.00 85.75 166 PRO A CA 1
ATOM 1337 C C . PRO A 1 166 ? -17.502 15.738 3.047 1.00 85.75 166 PRO A C 1
ATOM 1339 O O . PRO A 1 166 ? -16.741 14.787 3.250 1.00 85.75 166 PRO A O 1
ATOM 1342 N N . ASP A 1 167 ? -18.579 15.653 2.264 1.00 86.38 167 ASP A N 1
ATOM 1343 C CA . ASP A 1 167 ? -18.969 14.447 1.523 1.00 86.38 167 ASP A CA 1
ATOM 1344 C C . ASP A 1 167 ? -18.111 14.263 0.258 1.00 86.38 167 ASP A C 1
ATOM 1346 O O . ASP A 1 167 ? -18.524 14.526 -0.867 1.00 86.38 167 ASP A O 1
ATOM 1350 N N . ILE A 1 168 ? -16.857 13.852 0.444 1.00 86.31 168 ILE A N 1
ATOM 1351 C CA . ILE A 1 168 ? -15.886 13.667 -0.648 1.00 86.31 168 ILE A CA 1
ATOM 1352 C C . ILE A 1 168 ? -16.243 12.553 -1.649 1.00 86.31 168 ILE A C 1
ATOM 1354 O O . ILE A 1 168 ? -15.581 12.447 -2.681 1.00 86.31 168 ILE A O 1
ATOM 1358 N N . TYR A 1 169 ? -17.230 11.706 -1.344 1.00 84.62 169 TYR A N 1
ATOM 1359 C CA . TYR A 1 169 ? -17.664 10.611 -2.218 1.00 84.62 169 TYR A CA 1
ATOM 1360 C C . TYR A 1 169 ? -19.094 10.780 -2.727 1.00 84.62 169 TYR A C 1
ATOM 1362 O O . TYR A 1 169 ? -19.611 9.853 -3.355 1.00 84.62 169 TYR A O 1
ATOM 1370 N N . ASP A 1 170 ? -19.721 11.931 -2.470 1.00 84.56 170 ASP A N 1
ATOM 1371 C CA . ASP A 1 170 ? -21.076 12.250 -2.914 1.00 84.56 170 ASP A CA 1
ATOM 1372 C C . ASP A 1 170 ? -22.135 11.214 -2.490 1.00 84.56 170 ASP A C 1
ATOM 1374 O O . ASP A 1 170 ? -23.119 10.968 -3.200 1.00 84.56 170 ASP A O 1
ATOM 1378 N N . ARG A 1 171 ? -21.933 10.560 -1.341 1.00 84.12 171 ARG A N 1
ATOM 1379 C CA . ARG A 1 171 ? -22.826 9.498 -0.858 1.00 84.12 171 ARG A CA 1
ATOM 1380 C C . ARG A 1 171 ? -24.070 10.050 -0.175 1.00 84.12 171 ARG A C 1
ATOM 1382 O O . ARG A 1 171 ? -25.113 9.391 -0.216 1.00 84.12 171 ARG A O 1
ATOM 1389 N N . ASP A 1 172 ? -24.011 11.258 0.367 1.00 84.25 172 ASP A N 1
ATOM 1390 C CA . ASP A 1 172 ? -25.116 11.864 1.110 1.00 84.25 172 ASP A CA 1
ATOM 1391 C C . ASP A 1 172 ? -26.265 12.277 0.186 1.00 84.25 172 ASP A C 1
ATOM 1393 O O . ASP A 1 172 ? -27.424 12.277 0.601 1.00 84.25 172 ASP A O 1
ATOM 1397 N N . ARG A 1 173 ? -25.988 12.511 -1.105 1.00 77.00 173 ARG A N 1
ATOM 1398 C CA . ARG A 1 173 ? -27.027 12.793 -2.114 1.00 77.00 173 ARG A CA 1
ATOM 1399 C C . ARG A 1 173 ? -28.067 11.674 -2.222 1.00 77.00 173 ARG A C 1
ATOM 1401 O O . ARG A 1 173 ? -29.229 11.940 -2.522 1.00 77.00 173 ARG A O 1
ATOM 1408 N N . SER A 1 174 ? -27.673 10.426 -1.957 1.00 65.81 174 SER A N 1
ATOM 1409 C CA . SER A 1 174 ? -28.609 9.293 -1.924 1.00 65.81 174 SER A CA 1
ATOM 1410 C C . SER A 1 174 ? -29.574 9.356 -0.730 1.00 65.81 174 SER A C 1
ATOM 1412 O O . SER A 1 174 ? -30.727 8.946 -0.849 1.00 65.81 174 SER A O 1
ATOM 1414 N N . LEU A 1 175 ? -29.146 9.953 0.388 1.00 64.19 175 LEU A N 1
ATOM 1415 C CA . LEU A 1 175 ? -29.940 10.096 1.611 1.00 64.19 175 LEU A CA 1
ATOM 1416 C C . LEU A 1 175 ? -30.985 11.213 1.500 1.00 64.19 175 LEU A C 1
ATOM 1418 O O . LEU A 1 175 ? -32.025 11.155 2.154 1.00 64.19 175 LEU A O 1
ATOM 1422 N N . GLU A 1 176 ? -30.753 12.225 0.663 1.00 59.31 176 GLU A N 1
ATOM 1423 C CA . GLU A 1 176 ? -31.711 13.313 0.432 1.00 59.31 176 GLU A CA 1
ATOM 1424 C C . GLU A 1 176 ? -33.003 12.844 -0.244 1.00 59.31 176 GLU A C 1
ATOM 1426 O O . GLU A 1 176 ? -34.082 13.326 0.116 1.00 59.31 176 GLU A O 1
ATOM 1431 N N . GLY A 1 177 ? -32.915 11.859 -1.145 1.00 57.12 177 GLY A N 1
ATOM 1432 C CA . GLY A 1 177 ? -34.086 11.199 -1.727 1.00 57.12 177 GLY A CA 1
ATOM 1433 C C . GLY A 1 177 ? -34.907 10.446 -0.676 1.00 57.12 177 GLY A C 1
ATOM 1434 O O . GLY A 1 177 ? -36.120 10.628 -0.592 1.00 57.12 177 GLY A O 1
ATOM 1435 N N . GLU A 1 178 ? -34.245 9.686 0.202 1.00 56.44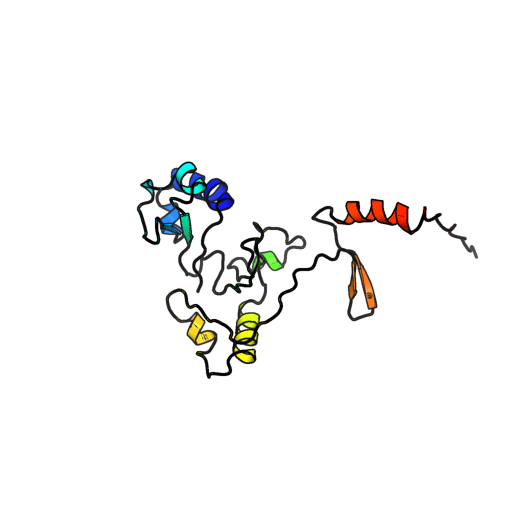 178 GLU A N 1
ATOM 1436 C CA . GLU A 1 178 ? -34.914 8.939 1.279 1.00 56.44 178 GLU A CA 1
ATOM 1437 C C . GLU A 1 178 ? -35.500 9.852 2.371 1.00 56.44 178 GLU A C 1
ATOM 1439 O O . GLU A 1 178 ? -36.537 9.540 2.968 1.00 56.44 178 GLU A O 1
ATOM 1444 N N . ARG A 1 179 ? -34.865 11.002 2.638 1.00 52.50 179 ARG A N 1
ATOM 1445 C CA . ARG A 1 179 ? -35.340 11.978 3.630 1.00 52.50 179 ARG A CA 1
ATOM 1446 C C . ARG A 1 179 ? -36.672 12.601 3.218 1.00 52.50 179 ARG A C 1
ATOM 1448 O O . ARG A 1 179 ? -37.538 12.780 4.074 1.00 52.50 179 ARG A O 1
ATOM 1455 N N . GLN A 1 180 ? -36.849 12.913 1.932 1.00 50.78 180 GLN A N 1
ATOM 1456 C CA . GLN A 1 180 ? -38.116 13.447 1.420 1.00 50.78 180 GLN A CA 1
ATOM 1457 C C . GLN A 1 180 ? -39.253 12.421 1.502 1.00 50.78 180 GLN A C 1
ATOM 1459 O O . GLN A 1 180 ? -40.393 12.799 1.767 1.00 50.78 180 GLN A O 1
ATOM 1464 N N . GLU A 1 181 ? -38.940 11.136 1.341 1.00 52.34 181 GLU A N 1
ATOM 1465 C CA . GLU A 1 181 ? -39.927 10.054 1.358 1.00 52.34 181 GLU A CA 1
ATOM 1466 C C . GLU A 1 181 ? -40.379 9.673 2.781 1.00 52.34 181 GLU A C 1
ATOM 1468 O O . GLU A 1 181 ? -41.552 9.370 2.994 1.00 52.34 181 GLU A O 1
ATOM 1473 N N . LYS A 1 182 ? -39.483 9.731 3.782 1.00 52.72 182 LYS A N 1
ATOM 1474 C CA . LYS A 1 182 ? -39.787 9.295 5.164 1.00 52.72 182 LYS A CA 1
ATOM 1475 C C . LYS A 1 182 ? -40.208 10.401 6.134 1.00 52.72 182 LYS A C 1
ATOM 1477 O O . LYS A 1 182 ? -40.902 10.098 7.101 1.00 52.72 182 LYS A O 1
ATOM 1482 N N . LEU A 1 183 ? -39.776 11.649 5.938 1.00 56.31 183 LEU A N 1
ATOM 1483 C CA . LEU A 1 183 ? -39.987 12.733 6.917 1.00 56.31 183 LEU A CA 1
ATOM 1484 C C . LEU A 1 183 ? -40.863 13.883 6.397 1.00 56.31 183 LEU A C 1
ATOM 1486 O O . LEU A 1 183 ? -41.224 14.764 7.176 1.00 56.31 183 LEU A O 1
ATOM 1490 N N . GLY A 1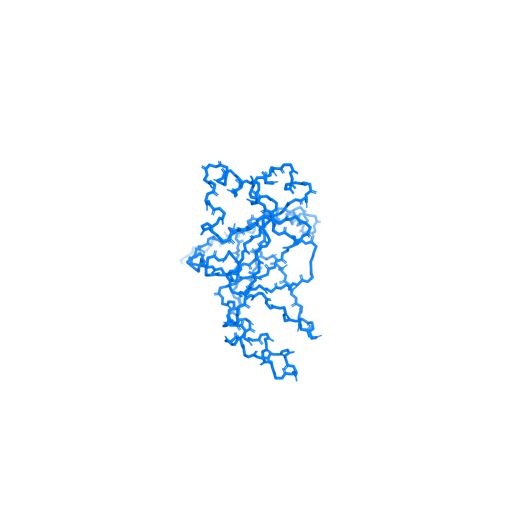 184 ? -41.237 13.866 5.114 1.00 48.00 184 GLY A N 1
ATOM 1491 C CA . GLY A 1 184 ? -41.928 14.981 4.467 1.00 48.00 184 GLY A CA 1
ATOM 1492 C C . GLY A 1 184 ? -41.053 16.244 4.360 1.00 48.00 184 GLY A C 1
ATOM 1493 O O . GLY A 1 184 ? -39.928 16.289 4.869 1.00 48.00 184 GLY A O 1
ATOM 1494 N N . PRO A 1 185 ? -41.523 17.288 3.656 1.00 53.56 185 PRO A N 1
ATOM 1495 C CA . PRO A 1 185 ? -40.795 18.547 3.554 1.00 53.56 185 PRO A CA 1
ATOM 1496 C C . PRO A 1 185 ? -40.690 19.217 4.931 1.00 53.56 185 PRO A C 1
ATOM 1498 O O . PRO A 1 185 ? -41.692 19.465 5.599 1.00 53.56 185 PRO A O 1
ATOM 1501 N N . VAL A 1 186 ? -39.463 19.526 5.355 1.00 56.53 186 VAL A N 1
ATOM 1502 C CA . VAL A 1 186 ? -39.219 20.309 6.571 1.00 56.53 186 VAL A CA 1
ATOM 1503 C C . VAL A 1 186 ? -39.500 21.772 6.247 1.00 56.53 186 VAL A C 1
ATOM 1505 O O . VAL A 1 186 ? -38.719 22.411 5.541 1.00 56.53 186 VAL A O 1
ATOM 1508 N N . GLU A 1 187 ? -40.611 22.309 6.750 1.00 52.00 187 GLU A N 1
ATOM 1509 C CA . GLU A 1 187 ? -40.859 23.747 6.669 1.00 52.00 187 GLU A CA 1
ATOM 1510 C C . GLU A 1 187 ? -39.822 24.506 7.516 1.00 52.00 187 GLU A C 1
ATOM 1512 O O . GLU A 1 187 ? -39.601 24.161 8.685 1.00 52.00 187 GLU A O 1
ATOM 1517 N N . PRO A 1 188 ? -39.171 25.547 6.966 1.00 49.75 188 PRO A N 1
ATOM 1518 C CA . PRO A 1 188 ? -38.277 26.383 7.748 1.00 49.75 188 PRO A CA 1
ATOM 1519 C C . PRO A 1 188 ? -39.082 27.085 8.846 1.00 49.75 188 PRO A C 1
ATOM 1521 O O . PRO A 1 188 ? -40.012 27.842 8.569 1.00 49.75 188 PRO A O 1
ATOM 1524 N N . ARG A 1 189 ? -38.722 26.849 10.114 1.00 48.59 189 ARG A N 1
ATOM 1525 C CA . ARG A 1 189 ? -39.319 27.594 11.228 1.00 48.59 189 ARG A CA 1
ATOM 1526 C C . ARG A 1 189 ? -38.915 29.068 11.123 1.00 48.59 189 ARG A C 1
ATOM 1528 O O . ARG A 1 189 ? -37.722 29.346 10.983 1.00 48.59 189 ARG A O 1
ATOM 1535 N N . PRO A 1 190 ? -39.867 30.011 11.218 1.00 42.22 190 PRO A N 1
ATOM 1536 C CA . PRO A 1 190 ? -39.544 31.425 11.179 1.00 42.22 190 PRO A CA 1
ATOM 1537 C C . PRO A 1 190 ? -38.663 31.783 12.377 1.00 42.22 190 PRO A C 1
ATOM 1539 O O . PRO A 1 190 ? -38.977 31.466 13.526 1.00 42.22 190 PRO A O 1
ATOM 1542 N N . VAL A 1 191 ? -37.550 32.454 12.092 1.00 50.00 191 VAL A N 1
ATOM 1543 C CA . VAL A 1 191 ? -36.696 33.078 13.101 1.00 50.00 191 VAL A CA 1
ATOM 1544 C C . VAL A 1 191 ? -37.477 34.270 13.644 1.00 50.00 191 VAL A C 1
ATOM 1546 O O . VAL A 1 191 ? -37.533 35.328 13.020 1.00 50.00 191 VAL A O 1
ATOM 1549 N N . THR A 1 192 ? -38.136 34.102 14.788 1.00 48.62 192 THR A N 1
ATOM 1550 C CA . THR A 1 192 ? -38.713 35.233 15.513 1.00 48.62 192 THR A CA 1
ATOM 1551 C C . THR A 1 192 ? -37.567 36.038 16.109 1.00 48.62 192 THR A C 1
ATOM 1553 O O . THR A 1 192 ? -36.966 35.637 17.104 1.00 48.62 192 THR A O 1
ATOM 1556 N N . GLY A 1 193 ? -37.242 37.160 15.467 1.00 45.75 193 GLY A N 1
ATOM 1557 C CA . GLY A 1 193 ? -36.398 38.184 16.061 1.00 45.75 193 GLY A CA 1
ATOM 1558 C C . GLY A 1 193 ? -37.045 38.724 17.335 1.00 45.75 193 GLY A C 1
ATOM 1559 O O . GLY A 1 193 ? -38.238 39.021 17.352 1.00 45.75 193 GLY A O 1
ATOM 1560 N N . ALA A 1 194 ? -36.249 38.862 18.389 1.00 37.28 194 ALA A N 1
ATOM 1561 C CA . ALA A 1 194 ? -36.587 39.685 19.537 1.00 37.28 194 ALA A CA 1
ATOM 1562 C C . ALA A 1 194 ? -35.582 40.836 19.582 1.00 37.28 194 ALA A C 1
ATOM 1564 O O . ALA A 1 194 ? -34.443 40.691 20.018 1.00 37.28 194 ALA A O 1
ATOM 1565 N N . THR A 1 195 ? -36.017 41.970 19.045 1.00 40.53 195 THR A N 1
ATOM 1566 C CA . THR A 1 195 ? -35.528 43.295 19.412 1.00 40.53 195 THR A CA 1
ATOM 1567 C C . THR A 1 195 ? -35.852 43.573 20.877 1.00 40.53 195 THR A C 1
ATOM 1569 O O . THR A 1 195 ? -37.028 43.520 21.240 1.00 40.53 195 THR A O 1
ATOM 1572 N N . SER A 1 196 ? -34.839 43.943 21.659 1.00 37.69 196 SER A N 1
ATOM 1573 C CA . SER A 1 196 ? -34.837 45.093 22.584 1.00 37.69 196 SER A CA 1
ATOM 1574 C C . SER A 1 196 ? -33.452 45.244 23.194 1.00 37.69 196 SER A C 1
ATOM 1576 O O . SER A 1 196 ? -33.002 44.247 23.803 1.00 37.69 196 SER A O 1
#

pLDDT: mean 83.55, std 15.03, range [37.28, 97.31]